Protein AF-A0A959TAN4-F1 (afdb_monomer)

Structure (mmCIF, N/CA/C/O backbone):
data_AF-A0A959TAN4-F1
#
_entry.id   AF-A0A959TAN4-F1
#
loop_
_atom_site.group_PDB
_atom_site.id
_atom_site.type_symbol
_atom_site.label_atom_id
_atom_site.label_alt_id
_atom_site.label_comp_id
_atom_site.label_asym_id
_atom_site.label_entity_id
_atom_site.label_seq_id
_atom_site.pdbx_PDB_ins_code
_atom_site.Cartn_x
_atom_site.Cartn_y
_atom_site.Cartn_z
_atom_site.occupancy
_atom_site.B_iso_or_equiv
_atom_site.auth_seq_id
_atom_site.auth_comp_id
_atom_site.auth_asym_id
_atom_site.auth_atom_id
_atom_site.pdbx_PDB_model_num
ATOM 1 N N . PRO A 1 1 ? 7.698 21.950 -1.751 1.00 39.66 1 PRO A N 1
ATOM 2 C CA . PRO A 1 1 ? 8.859 21.166 -1.264 1.00 39.66 1 PRO A CA 1
ATOM 3 C C . PRO A 1 1 ? 8.530 20.579 0.109 1.00 39.66 1 PRO A C 1
ATOM 5 O O . PRO A 1 1 ? 8.123 21.332 0.984 1.00 39.66 1 PRO A O 1
ATOM 8 N N . GLU A 1 2 ? 8.625 19.261 0.269 1.00 37.91 2 GLU A N 1
ATOM 9 C CA . GLU A 1 2 ? 8.321 18.579 1.535 1.00 37.91 2 GLU A CA 1
ATOM 10 C C . GLU A 1 2 ? 9.456 18.810 2.554 1.00 37.91 2 GLU A C 1
ATOM 12 O O . GLU A 1 2 ? 10.638 18.769 2.196 1.00 37.91 2 GLU A O 1
ATOM 17 N N . ASN A 1 3 ? 9.108 19.130 3.806 1.00 40.09 3 ASN A N 1
ATOM 18 C CA . ASN A 1 3 ? 10.070 19.517 4.843 1.00 40.09 3 ASN A CA 1
ATOM 19 C C . ASN A 1 3 ? 10.945 18.329 5.270 1.00 40.09 3 ASN A C 1
ATOM 21 O O . ASN A 1 3 ? 10.444 17.286 5.679 1.00 40.09 3 ASN A O 1
ATOM 25 N N . ARG A 1 4 ? 12.269 18.507 5.213 1.00 48.12 4 ARG A N 1
ATOM 26 C CA . ARG A 1 4 ? 13.261 17.525 5.679 1.00 48.12 4 ARG A CA 1
ATOM 27 C C . ARG A 1 4 ? 13.499 17.671 7.196 1.00 48.12 4 ARG A C 1
ATOM 29 O O . ARG A 1 4 ? 13.485 18.802 7.681 1.00 48.12 4 ARG A O 1
ATOM 36 N N . PRO A 1 5 ? 13.789 16.573 7.927 1.00 55.91 5 PRO A N 1
ATOM 37 C CA . PRO A 1 5 ? 14.047 15.221 7.423 1.00 55.91 5 PRO A CA 1
ATOM 38 C C . PRO A 1 5 ? 12.766 14.386 7.250 1.00 55.91 5 PRO A C 1
ATOM 40 O O . PRO A 1 5 ? 12.031 14.148 8.202 1.00 55.91 5 PRO A O 1
ATOM 43 N N . VAL A 1 6 ? 12.542 13.899 6.025 1.00 57.50 6 VAL A N 1
ATOM 44 C CA . VAL A 1 6 ? 11.484 12.931 5.689 1.00 57.50 6 VAL A CA 1
ATOM 45 C C . VAL A 1 6 ? 12.042 11.524 5.894 1.00 57.50 6 VAL A C 1
ATOM 47 O O . VAL A 1 6 ? 13.164 11.232 5.478 1.00 57.50 6 VAL A O 1
ATOM 50 N N . ASN A 1 7 ? 11.270 10.639 6.524 1.00 62.22 7 ASN A N 1
ATOM 51 C CA . ASN A 1 7 ? 11.609 9.221 6.635 1.00 62.22 7 ASN A CA 1
ATOM 52 C C . ASN A 1 7 ? 11.722 8.596 5.231 1.00 62.22 7 ASN A C 1
ATOM 54 O O . ASN A 1 7 ? 10.718 8.481 4.528 1.00 62.22 7 ASN A O 1
ATOM 58 N N . GLY A 1 8 ? 12.929 8.180 4.834 1.00 67.81 8 GLY A N 1
ATOM 59 C CA . GLY A 1 8 ? 13.230 7.618 3.516 1.00 67.81 8 GLY A CA 1
ATOM 60 C C . GLY A 1 8 ? 12.426 6.359 3.198 1.00 67.81 8 GLY A C 1
ATOM 61 O O . GLY A 1 8 ? 12.822 5.237 3.513 1.00 67.81 8 GLY A O 1
ATOM 62 N N . SER A 1 9 ? 11.272 6.552 2.568 1.00 71.38 9 SER A N 1
ATOM 63 C CA . SER A 1 9 ? 10.317 5.495 2.233 1.00 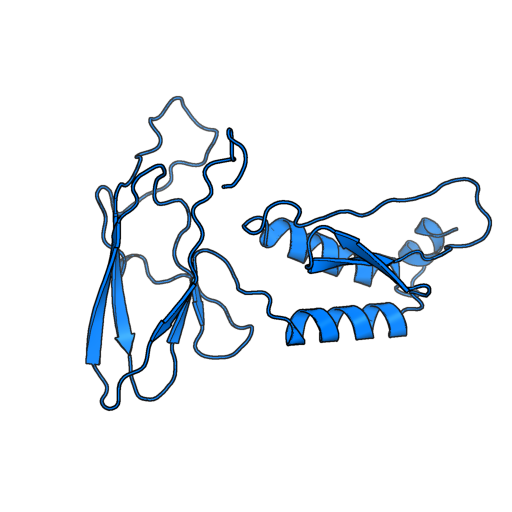71.38 9 SER A CA 1
ATOM 64 C C . SER A 1 9 ? 9.846 5.679 0.791 1.00 71.38 9 SER A C 1
ATOM 66 O O . SER A 1 9 ? 8.669 5.967 0.569 1.00 71.38 9 SER A O 1
ATOM 68 N N . PRO A 1 10 ? 10.760 5.593 -0.196 1.00 80.69 10 PRO A N 1
ATOM 69 C CA . PRO A 1 10 ? 10.422 5.891 -1.577 1.00 80.69 10 PRO A CA 1
ATOM 70 C C . PRO A 1 10 ? 9.331 4.932 -2.048 1.00 80.69 10 PRO A C 1
ATOM 72 O O . PRO A 1 10 ? 9.483 3.708 -2.022 1.00 80.69 10 PRO A O 1
ATOM 75 N N . TRP A 1 11 ? 8.209 5.516 -2.444 1.00 84.25 11 TRP A N 1
ATOM 76 C CA . TRP A 1 11 ? 7.015 4.798 -2.849 1.00 84.25 11 TRP A CA 1
ATOM 77 C C . TRP A 1 11 ? 6.825 4.921 -4.356 1.00 84.25 11 TRP A C 1
ATOM 79 O O . TRP A 1 11 ? 7.101 5.964 -4.945 1.00 84.25 11 TRP A O 1
ATOM 89 N N . TYR A 1 12 ? 6.341 3.853 -4.979 1.00 90.56 12 TYR A N 1
ATOM 90 C CA . TYR A 1 12 ? 5.968 3.840 -6.386 1.00 90.56 12 TYR A CA 1
ATOM 91 C C . TYR A 1 12 ? 4.709 2.997 -6.577 1.00 90.56 12 TYR A C 1
ATOM 93 O O . TYR A 1 12 ? 4.504 2.008 -5.870 1.00 90.56 12 TYR A O 1
ATOM 101 N N . ALA A 1 13 ? 3.909 3.368 -7.571 1.00 93.31 13 ALA A N 1
ATOM 102 C CA . ALA A 1 13 ? 2.955 2.485 -8.217 1.00 93.31 13 ALA A CA 1
ATOM 103 C C . ALA A 1 13 ? 2.755 2.932 -9.659 1.00 93.31 13 ALA A C 1
ATOM 105 O O . ALA A 1 13 ? 2.709 4.129 -9.946 1.00 93.31 13 ALA A O 1
ATOM 106 N N . PHE A 1 14 ? 2.634 1.970 -10.559 1.00 94.88 14 PHE A N 1
ATOM 107 C CA . PHE A 1 14 ? 2.366 2.212 -11.965 1.00 94.88 14 PHE A CA 1
ATOM 108 C C . PHE A 1 14 ? 1.622 1.020 -12.560 1.00 94.88 14 PHE A C 1
ATOM 110 O O . PHE A 1 14 ? 1.666 -0.087 -12.029 1.00 94.88 14 PHE A O 1
ATOM 117 N N . ALA A 1 15 ? 0.945 1.256 -13.676 1.00 95.06 15 ALA A N 1
ATOM 118 C CA . ALA A 1 15 ? 0.287 0.220 -14.451 1.00 95.06 15 ALA A CA 1
ATOM 119 C C . ALA A 1 15 ? 0.972 0.084 -15.812 1.00 95.06 15 ALA A C 1
ATOM 121 O O . ALA A 1 15 ? 1.345 1.086 -16.427 1.00 95.06 15 ALA A O 1
ATOM 122 N N . VAL A 1 16 ? 1.133 -1.149 -16.280 1.00 96.38 16 VAL A N 1
ATOM 123 C CA . VAL A 1 16 ? 1.689 -1.476 -17.596 1.00 96.38 16 VAL A CA 1
ATOM 124 C C . VAL A 1 16 ? 0.728 -2.377 -18.360 1.00 96.38 16 VAL A C 1
ATOM 126 O O . VAL A 1 16 ? 0.086 -3.251 -17.787 1.00 96.38 16 VAL A O 1
ATOM 129 N N . ARG A 1 17 ? 0.634 -2.150 -19.670 1.00 96.94 17 ARG A N 1
ATOM 130 C CA . ARG A 1 17 ? -0.124 -2.971 -20.620 1.00 96.94 17 ARG A CA 1
ATOM 131 C C . ARG A 1 17 ? 0.561 -2.944 -21.982 1.00 96.94 17 ARG A C 1
ATOM 133 O O . ARG A 1 17 ? 1.316 -2.009 -22.272 1.00 96.94 17 ARG A O 1
ATOM 140 N N . ALA A 1 18 ? 0.281 -3.928 -22.821 1.00 96.94 18 ALA A N 1
ATOM 141 C CA . ALA A 1 18 ? 0.760 -3.994 -24.195 1.00 96.94 18 ALA A CA 1
ATOM 142 C C . ALA A 1 18 ? -0.345 -4.495 -25.131 1.00 96.94 18 ALA A C 1
ATOM 144 O O . ALA A 1 18 ? -1.176 -5.303 -24.735 1.00 96.94 18 ALA A O 1
ATOM 145 N N . ASP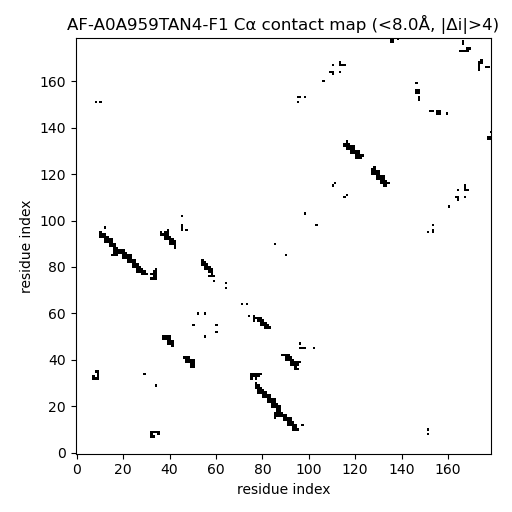 A 1 19 ? -0.341 -4.038 -26.382 1.00 97.50 19 ASP A N 1
ATOM 146 C CA . ASP A 1 19 ? -1.322 -4.498 -27.375 1.00 97.50 19 ASP A CA 1
ATOM 147 C C . ASP A 1 19 ? -1.099 -5.971 -27.770 1.00 97.50 19 ASP A C 1
ATOM 149 O O . ASP A 1 19 ? -2.039 -6.662 -28.153 1.00 97.50 19 ASP A O 1
ATOM 153 N N . GLU A 1 20 ? 0.133 -6.470 -27.616 1.00 97.44 20 GLU A N 1
ATOM 154 C CA . GLU A 1 20 ? 0.514 -7.869 -27.827 1.00 97.44 20 GLU A CA 1
ATOM 155 C C . GLU A 1 20 ? 1.317 -8.402 -26.623 1.00 97.44 20 GLU A C 1
ATOM 157 O O . GLU A 1 20 ? 2.136 -7.651 -26.072 1.00 97.44 20 GLU A O 1
ATOM 162 N N . PRO A 1 21 ? 1.129 -9.678 -26.218 1.00 97.94 21 PRO A N 1
ATOM 163 C CA . PRO A 1 21 ? 1.842 -10.264 -25.086 1.00 97.94 21 PRO A CA 1
ATOM 164 C C . PRO A 1 21 ? 3.362 -10.255 -25.268 1.00 97.94 21 PRO A C 1
ATOM 166 O O . PRO A 1 21 ? 3.885 -10.758 -26.265 1.00 97.94 21 PRO A O 1
ATOM 169 N N . ARG A 1 22 ? 4.088 -9.706 -24.290 1.00 98.12 22 ARG A N 1
ATOM 170 C CA . ARG A 1 22 ? 5.554 -9.622 -24.317 1.00 98.12 22 ARG A CA 1
ATOM 171 C C . ARG A 1 22 ? 6.160 -9.475 -22.928 1.00 98.12 22 ARG A C 1
ATOM 173 O O . ARG A 1 22 ? 5.526 -8.982 -21.999 1.00 98.12 22 ARG A O 1
ATOM 180 N N . TRP A 1 23 ? 7.439 -9.821 -22.822 1.00 98.06 23 TRP A N 1
ATOM 181 C CA . TRP A 1 23 ? 8.267 -9.432 -21.684 1.00 98.06 23 TRP A CA 1
ATOM 182 C C . TRP A 1 23 ? 8.756 -7.993 -21.842 1.00 98.06 23 TRP A C 1
ATOM 184 O O . TRP A 1 23 ? 9.176 -7.584 -22.927 1.00 98.06 23 TRP A O 1
ATOM 194 N N . ILE A 1 24 ? 8.740 -7.243 -20.744 1.00 97.69 24 ILE A N 1
ATOM 195 C CA . ILE A 1 24 ? 9.404 -5.945 -20.619 1.00 97.69 24 ILE A CA 1
ATOM 196 C C . ILE A 1 24 ? 10.297 -5.941 -19.380 1.00 97.69 24 ILE A C 1
ATOM 198 O O . ILE A 1 24 ? 10.020 -6.648 -18.414 1.00 97.69 24 ILE A O 1
ATOM 202 N N . SER A 1 25 ? 11.324 -5.094 -19.383 1.00 97.69 25 SER A N 1
ATOM 203 C CA . SER A 1 25 ? 12.123 -4.813 -18.190 1.00 97.69 25 SER A CA 1
ATOM 204 C C . SER A 1 25 ? 11.908 -3.369 -17.755 1.00 97.69 25 SER A C 1
ATOM 206 O O . SER A 1 25 ? 12.049 -2.442 -18.556 1.00 97.69 25 SER A O 1
ATOM 208 N N . VAL A 1 26 ? 11.597 -3.169 -16.477 1.00 97.00 26 VAL A N 1
ATOM 209 C CA . VAL A 1 26 ? 11.404 -1.847 -15.870 1.00 97.00 26 VAL A CA 1
ATOM 210 C C . VAL A 1 26 ? 12.462 -1.637 -14.802 1.00 97.00 26 VAL A C 1
ATOM 212 O O . VAL A 1 26 ? 12.507 -2.390 -13.835 1.00 97.00 26 VAL A O 1
ATOM 215 N N . THR A 1 27 ? 13.285 -0.598 -14.948 1.00 94.81 27 THR A N 1
ATOM 216 C CA . THR A 1 27 ? 14.307 -0.236 -13.956 1.00 94.81 27 THR A CA 1
ATOM 217 C C . THR A 1 27 ? 13.913 1.040 -13.226 1.00 94.81 27 THR A C 1
ATOM 219 O O . THR A 1 27 ? 13.815 2.101 -13.841 1.00 94.81 27 THR A O 1
ATOM 222 N N . LEU A 1 28 ? 13.750 0.955 -11.909 1.00 91.75 28 LEU A N 1
ATOM 223 C CA . LEU A 1 28 ? 13.627 2.115 -11.031 1.00 91.75 28 LEU A CA 1
ATOM 224 C C . LEU A 1 28 ? 15.019 2.490 -10.527 1.00 91.75 28 LEU A C 1
ATOM 226 O O . LEU A 1 28 ? 15.733 1.628 -10.021 1.00 91.75 28 LEU A O 1
ATOM 230 N N . ARG A 1 29 ? 15.401 3.762 -10.665 1.00 89.44 29 ARG A N 1
ATOM 231 C CA . ARG A 1 29 ? 16.636 4.329 -10.105 1.00 89.44 29 ARG A CA 1
ATOM 232 C C . ARG A 1 29 ? 16.267 5.356 -9.044 1.00 89.44 29 ARG A C 1
ATOM 234 O O . ARG A 1 29 ? 15.430 6.218 -9.301 1.00 89.44 29 ARG A O 1
ATOM 241 N N . TYR A 1 30 ? 16.885 5.261 -7.880 1.00 83.56 30 TYR A N 1
ATOM 242 C CA . TYR A 1 30 ? 16.638 6.136 -6.743 1.00 83.56 30 TYR A CA 1
ATOM 243 C C . TYR A 1 30 ? 17.808 7.118 -6.589 1.00 83.56 30 TYR A C 1
ATOM 245 O O . TYR A 1 30 ? 18.951 6.757 -6.857 1.00 83.56 30 TYR A O 1
ATOM 253 N N . THR A 1 31 ? 17.524 8.370 -6.215 1.00 79.44 31 THR A N 1
ATOM 254 C CA . THR A 1 31 ? 18.551 9.422 -6.073 1.00 79.44 31 THR A CA 1
ATOM 255 C C . THR A 1 31 ? 18.921 9.657 -4.612 1.00 79.44 31 THR A C 1
ATOM 257 O O . THR A 1 31 ? 20.068 9.488 -4.221 1.00 79.44 31 THR A O 1
ATOM 260 N N . ASP A 1 32 ? 17.927 10.028 -3.805 1.00 74.81 32 ASP A N 1
ATOM 261 C CA . ASP A 1 32 ? 18.114 10.516 -2.433 1.00 74.81 32 ASP A CA 1
ATOM 262 C C . ASP A 1 32 ? 17.865 9.408 -1.394 1.00 74.81 32 ASP A C 1
ATOM 264 O O . ASP A 1 32 ? 18.174 9.565 -0.215 1.00 74.81 32 ASP A O 1
ATOM 268 N N . PHE A 1 33 ? 17.273 8.295 -1.833 1.00 77.75 33 PHE A N 1
ATOM 269 C CA . PHE A 1 33 ? 16.871 7.149 -1.020 1.00 77.75 33 PHE A CA 1
ATOM 270 C C . PHE A 1 33 ? 17.156 5.849 -1.777 1.00 77.75 33 PHE A C 1
ATOM 272 O O . PHE A 1 33 ? 17.691 5.878 -2.879 1.00 77.75 33 PHE A O 1
ATOM 279 N N . PHE A 1 34 ? 16.773 4.708 -1.205 1.00 78.69 34 PHE A N 1
ATOM 280 C CA . PHE A 1 34 ? 17.097 3.389 -1.747 1.00 78.69 34 PHE A CA 1
ATOM 281 C C . PHE A 1 34 ? 15.864 2.512 -1.868 1.00 78.69 34 PHE A C 1
ATOM 283 O O . PHE A 1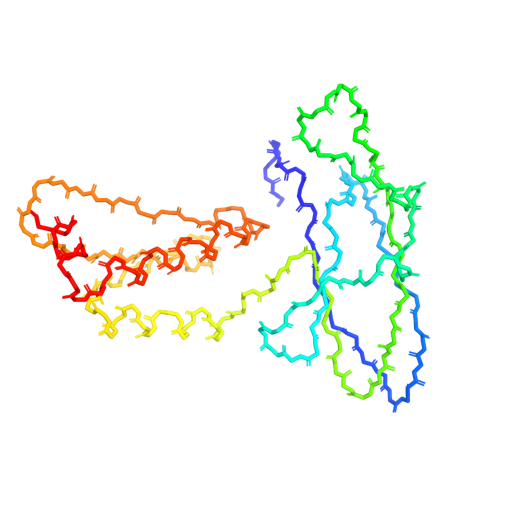 34 ? 14.860 2.730 -1.181 1.00 78.69 34 PHE A O 1
ATOM 290 N N . HIS A 1 35 ? 15.950 1.501 -2.730 1.00 83.81 35 HIS A N 1
ATOM 291 C CA . HIS A 1 35 ? 14.905 0.498 -2.836 1.00 83.81 35 HIS A CA 1
ATOM 292 C C . HIS A 1 35 ? 14.677 -0.175 -1.477 1.00 83.81 35 HIS A C 1
ATOM 294 O O . HIS A 1 35 ? 15.610 -0.674 -0.849 1.00 83.81 35 HIS A O 1
ATOM 300 N N . ARG A 1 36 ? 13.424 -0.175 -1.022 1.00 81.12 36 ARG A N 1
ATOM 301 C CA . ARG A 1 36 ? 13.046 -0.664 0.311 1.00 81.12 36 ARG A CA 1
ATOM 302 C C . ARG A 1 36 ? 12.032 -1.797 0.276 1.00 81.12 36 ARG A C 1
ATOM 304 O O . ARG A 1 36 ? 11.999 -2.616 1.189 1.00 81.12 36 ARG A O 1
ATOM 311 N N . TYR A 1 37 ? 11.161 -1.798 -0.724 1.00 84.38 37 TYR A N 1
ATOM 312 C CA . TYR A 1 37 ? 9.973 -2.635 -0.722 1.00 84.38 37 TYR A CA 1
ATOM 313 C C . TYR A 1 37 ? 10.007 -3.628 -1.864 1.00 84.38 37 TYR A C 1
ATOM 31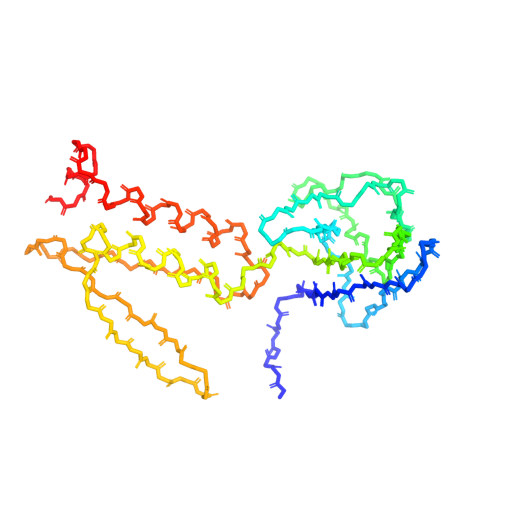5 O O . TYR A 1 37 ? 10.038 -3.222 -3.027 1.00 84.38 37 TYR A O 1
ATOM 323 N N . HIS A 1 38 ? 9.908 -4.906 -1.502 1.00 89.25 38 HIS A N 1
ATOM 324 C CA . HIS A 1 38 ? 9.674 -5.980 -2.452 1.00 89.25 38 HIS A CA 1
ATOM 325 C C . HIS A 1 38 ? 8.437 -5.653 -3.312 1.00 89.25 38 HIS A C 1
ATOM 327 O O . HIS A 1 38 ? 7.382 -5.346 -2.738 1.00 89.25 38 HIS A O 1
ATOM 333 N N . PRO A 1 39 ? 8.563 -5.605 -4.653 1.00 92.75 39 PRO A N 1
ATOM 334 C CA . PRO A 1 39 ? 7.473 -5.165 -5.509 1.00 92.75 39 PRO A CA 1
ATOM 335 C C . PRO A 1 39 ? 6.256 -6.074 -5.394 1.00 92.75 39 PRO A C 1
ATOM 337 O O . PRO A 1 39 ? 6.362 -7.295 -5.461 1.00 92.75 39 PRO A O 1
ATOM 340 N N . LYS A 1 40 ? 5.078 -5.465 -5.303 1.00 94.81 40 LYS A N 1
ATOM 341 C CA . LYS A 1 40 ? 3.793 -6.157 -5.359 1.00 94.81 40 LYS A CA 1
ATOM 342 C C . LYS A 1 40 ? 3.148 -5.939 -6.714 1.00 94.81 40 LYS A C 1
ATOM 344 O O . LYS A 1 40 ? 3.228 -4.845 -7.269 1.00 94.81 40 LYS A O 1
ATOM 349 N N . ILE A 1 41 ? 2.475 -6.962 -7.214 1.00 96.50 41 ILE A N 1
ATOM 350 C CA . ILE A 1 41 ? 1.774 -6.955 -8.491 1.00 96.50 41 ILE A CA 1
ATOM 351 C C . ILE A 1 41 ? 0.295 -7.289 -8.330 1.00 96.50 41 ILE A C 1
ATOM 353 O O . ILE A 1 41 ? -0.095 -8.004 -7.405 1.00 96.50 41 ILE A O 1
ATOM 357 N N . SER A 1 42 ? -0.523 -6.767 -9.239 1.00 95.81 42 SER A N 1
ATOM 358 C CA . SER A 1 42 ? -1.972 -6.945 -9.243 1.00 95.81 42 SER A CA 1
ATOM 359 C C . SER A 1 42 ? -2.523 -6.886 -10.670 1.00 95.81 42 SER A C 1
ATOM 361 O O . SER A 1 42 ? -2.291 -5.910 -11.384 1.00 95.81 42 SER A O 1
ATOM 363 N N . LEU A 1 43 ? -3.242 -7.933 -11.086 1.00 92.00 43 LEU A N 1
ATOM 364 C CA . LEU A 1 43 ? -4.004 -7.973 -12.347 1.00 92.00 43 LEU A CA 1
ATOM 365 C C . LEU A 1 43 ? -5.466 -7.547 -12.152 1.00 92.00 43 LEU A C 1
ATOM 367 O O . LEU A 1 43 ? -6.114 -7.089 -13.091 1.00 92.00 43 LEU A O 1
ATOM 371 N N . PHE A 1 44 ? -5.978 -7.695 -10.930 1.00 87.19 44 PHE A N 1
ATOM 372 C CA . PHE A 1 44 ? -7.355 -7.398 -10.555 1.00 87.19 44 PHE A CA 1
ATOM 373 C C . PHE A 1 44 ? -7.372 -6.529 -9.301 1.00 87.19 44 PHE A C 1
ATOM 375 O O . PHE A 1 44 ? -6.624 -6.774 -8.354 1.00 87.19 44 PHE A O 1
ATOM 382 N N . GLU A 1 45 ? -8.239 -5.516 -9.287 1.00 80.38 45 GLU A N 1
ATOM 383 C CA . GLU A 1 45 ? -8.323 -4.542 -8.198 1.00 80.38 45 GLU A CA 1
ATOM 384 C C . GLU A 1 45 ? -8.429 -5.228 -6.826 1.00 80.38 45 GLU A C 1
ATOM 386 O O . GLU A 1 45 ? -9.351 -5.992 -6.546 1.00 80.38 45 GLU A O 1
ATOM 391 N N . GLY A 1 46 ? -7.477 -4.921 -5.943 1.00 80.38 46 GLY A N 1
ATOM 392 C CA . GLY A 1 46 ? -7.481 -5.388 -4.558 1.00 80.38 46 GLY A CA 1
ATOM 393 C C . GLY A 1 46 ? -6.810 -6.739 -4.311 1.00 80.38 46 GLY A C 1
ATOM 394 O O . GLY A 1 46 ? -6.560 -7.042 -3.139 1.00 80.38 46 GLY A O 1
ATOM 395 N N . GLU A 1 47 ? -6.448 -7.482 -5.359 1.00 90.44 47 GLU A N 1
ATOM 396 C CA . GLU A 1 47 ? -5.679 -8.727 -5.279 1.00 90.44 47 GLU A CA 1
ATOM 397 C C . GLU A 1 47 ? -4.199 -8.449 -5.536 1.00 90.44 47 GLU A C 1
ATOM 399 O O . GLU A 1 47 ? -3.820 -7.998 -6.616 1.00 90.44 47 GLU A O 1
ATOM 404 N N . TRP A 1 48 ? -3.361 -8.684 -4.526 1.00 93.31 48 TRP A N 1
ATOM 405 C CA . TRP A 1 48 ? -1.942 -8.342 -4.556 1.00 93.31 48 TRP A CA 1
ATOM 406 C C . TRP A 1 48 ? -1.079 -9.553 -4.236 1.00 93.31 48 TRP A C 1
ATOM 408 O O . TRP A 1 48 ? -1.299 -10.229 -3.231 1.00 93.31 48 TRP A O 1
ATOM 418 N N . HIS A 1 49 ? -0.046 -9.751 -5.044 1.00 94.81 49 HIS A N 1
ATOM 419 C CA . HIS A 1 49 ? 0.961 -10.788 -4.857 1.00 94.81 49 HIS A CA 1
ATOM 420 C C . HIS A 1 49 ? 2.353 -10.172 -4.886 1.00 94.81 49 HIS A C 1
ATOM 422 O O . HIS A 1 49 ? 2.562 -9.137 -5.511 1.00 94.81 49 HIS A O 1
ATOM 428 N N . ASP A 1 50 ? 3.302 -10.804 -4.214 1.00 94.56 50 ASP A N 1
ATOM 429 C CA . ASP A 1 50 ? 4.709 -10.437 -4.324 1.00 94.56 50 ASP A CA 1
ATOM 430 C C . ASP A 1 50 ? 5.234 -10.829 -5.717 1.00 94.56 50 ASP A C 1
ATOM 432 O O . ASP A 1 50 ? 4.905 -11.902 -6.232 1.00 94.56 50 ASP A O 1
ATOM 436 N N . LEU A 1 51 ? 6.017 -9.952 -6.352 1.00 94.44 51 LEU A N 1
ATOM 437 C CA . LEU A 1 51 ? 6.670 -10.254 -7.625 1.00 94.44 51 LEU A CA 1
ATOM 438 C C . LEU A 1 51 ? 7.709 -11.359 -7.389 1.00 94.44 51 LEU A C 1
ATOM 440 O O . LEU A 1 51 ? 8.606 -11.147 -6.582 1.00 94.44 51 LEU A O 1
ATOM 444 N N . PRO A 1 52 ? 7.655 -12.509 -8.080 1.00 93.81 52 PRO A N 1
ATOM 445 C CA . PRO A 1 52 ? 8.619 -13.578 -7.855 1.00 93.81 52 PRO A CA 1
ATOM 446 C C . PRO A 1 52 ? 10.066 -13.083 -7.879 1.00 93.81 52 PRO A C 1
ATOM 448 O O . PRO A 1 52 ? 10.471 -12.363 -8.788 1.00 93.81 52 PRO A O 1
ATOM 451 N N . ASP A 1 53 ? 10.849 -13.528 -6.902 1.00 90.12 53 ASP A N 1
ATOM 452 C CA . ASP A 1 53 ? 12.261 -13.178 -6.731 1.00 90.12 53 ASP A CA 1
ATOM 453 C C . ASP A 1 53 ? 13.102 -13.416 -7.994 1.00 90.12 53 ASP A C 1
ATOM 455 O O . ASP A 1 53 ? 14.011 -12.650 -8.299 1.00 90.12 53 ASP A O 1
ATOM 459 N N . SER A 1 54 ? 12.753 -14.437 -8.780 1.00 92.62 54 SER A N 1
ATOM 460 C CA . SER A 1 54 ? 13.393 -14.750 -10.063 1.00 92.62 54 SER A CA 1
ATOM 461 C C . SER A 1 54 ? 13.188 -13.689 -11.152 1.00 92.62 54 SER A C 1
ATOM 463 O O . SER A 1 54 ? 13.892 -13.712 -12.160 1.00 92.62 54 SER A O 1
ATOM 465 N N . LEU A 1 55 ? 12.223 -12.786 -10.975 1.00 94.81 55 LEU A N 1
ATOM 466 C CA . LEU A 1 55 ? 11.906 -11.682 -11.882 1.00 94.81 55 LEU A CA 1
ATOM 467 C C . LEU A 1 55 ? 12.447 -10.337 -11.375 1.00 94.81 55 LEU A C 1
ATOM 469 O O . LEU A 1 55 ? 12.230 -9.304 -12.014 1.00 94.81 55 LEU A O 1
ATOM 473 N N . LEU A 1 56 ? 13.136 -10.336 -10.232 1.00 92.44 56 LEU A N 1
ATOM 474 C CA . LEU A 1 56 ? 13.696 -9.152 -9.601 1.00 92.44 56 LEU A CA 1
ATOM 475 C C . LEU A 1 56 ? 15.219 -9.148 -9.732 1.00 92.44 56 LEU A C 1
ATOM 477 O O . LEU A 1 56 ? 15.886 -10.129 -9.426 1.00 92.44 56 LEU A O 1
ATOM 481 N N . HIS A 1 57 ? 15.778 -8.015 -10.152 1.00 89.06 57 HIS A N 1
ATOM 482 C CA . HIS A 1 57 ? 17.214 -7.811 -10.326 1.00 89.06 57 HIS A CA 1
ATOM 483 C C . HIS A 1 57 ? 17.655 -6.529 -9.628 1.00 89.06 57 HIS A C 1
ATOM 485 O O . HIS A 1 57 ? 16.965 -5.514 -9.686 1.00 89.06 57 HIS A O 1
ATOM 491 N N . GLY A 1 58 ? 18.822 -6.534 -9.003 1.00 79.19 58 GLY A N 1
ATOM 492 C CA . GLY A 1 58 ? 19.342 -5.393 -8.258 1.00 79.19 58 GLY A CA 1
ATOM 493 C C . GLY A 1 58 ? 20.744 -5.681 -7.723 1.00 79.19 58 GLY A C 1
ATOM 494 O O . GLY A 1 58 ? 21.219 -6.805 -7.891 1.00 79.19 58 GLY A O 1
ATOM 495 N N . PRO A 1 59 ? 21.414 -4.682 -7.119 1.00 61.19 59 PRO A N 1
ATOM 496 C CA . PRO A 1 59 ? 22.794 -4.833 -6.660 1.00 61.19 59 PRO A CA 1
ATOM 497 C C . PRO A 1 59 ? 23.034 -5.992 -5.673 1.00 61.19 59 PRO A C 1
ATOM 499 O O . PRO A 1 59 ? 24.128 -6.531 -5.717 1.00 61.19 59 PRO A O 1
ATOM 502 N N . ASP A 1 60 ? 22.030 -6.456 -4.916 1.00 55.22 60 ASP A N 1
ATOM 503 C CA . ASP A 1 60 ? 22.031 -7.763 -4.242 1.00 55.22 60 ASP A CA 1
ATOM 504 C C . ASP A 1 60 ? 20.637 -8.409 -4.302 1.00 55.22 60 ASP A C 1
ATOM 506 O O . ASP A 1 60 ? 19.734 -8.135 -3.506 1.00 55.22 60 ASP A O 1
ATOM 510 N N . THR A 1 61 ? 20.432 -9.304 -5.264 1.00 49.12 61 THR A N 1
ATOM 511 C CA . THR A 1 61 ? 19.248 -10.168 -5.301 1.00 49.12 61 THR A CA 1
ATOM 512 C C . THR A 1 61 ? 19.366 -11.292 -4.261 1.00 49.12 61 THR A C 1
ATOM 514 O O . THR A 1 61 ? 19.739 -12.408 -4.614 1.00 49.12 61 THR A O 1
ATOM 517 N N . LEU A 1 62 ? 18.964 -10.964 -3.015 1.00 45.19 62 LEU A N 1
ATOM 518 C CA . LEU A 1 62 ? 18.504 -11.837 -1.899 1.00 45.19 62 LEU A CA 1
ATOM 519 C C . LEU A 1 62 ? 19.611 -12.588 -1.111 1.00 45.19 62 LEU A C 1
ATOM 521 O O . LEU A 1 62 ? 20.622 -12.922 -1.719 1.00 45.19 62 LEU A O 1
ATOM 525 N N . PRO A 1 63 ? 19.462 -12.930 0.203 1.00 42.81 63 PRO A N 1
ATOM 526 C CA . PRO A 1 63 ? 18.261 -12.943 1.058 1.00 42.81 63 PRO A CA 1
ATOM 527 C C . PRO A 1 63 ? 18.382 -12.198 2.424 1.00 42.81 63 PRO A C 1
ATOM 529 O O . PRO A 1 63 ? 19.459 -12.005 2.970 1.00 42.81 63 PRO A O 1
ATOM 532 N N . HIS A 1 64 ? 17.230 -11.839 3.007 1.00 42.97 64 HIS A N 1
ATOM 533 C CA . HIS A 1 64 ? 16.981 -11.551 4.437 1.00 42.97 64 HIS A CA 1
ATOM 534 C C . HIS A 1 64 ? 18.041 -10.777 5.253 1.00 42.97 64 HIS A C 1
ATOM 536 O O . HIS A 1 64 ? 18.696 -11.345 6.122 1.00 42.97 64 HIS A O 1
ATOM 542 N N . ALA A 1 65 ? 18.060 -9.448 5.146 1.00 36.03 65 ALA A N 1
ATOM 543 C CA . ALA A 1 65 ? 18.398 -8.621 6.306 1.00 36.03 65 ALA A CA 1
ATOM 544 C C . ALA A 1 65 ? 17.088 -8.146 6.946 1.00 36.03 65 ALA A C 1
ATOM 546 O O . ALA A 1 65 ? 16.464 -7.177 6.508 1.00 36.03 65 ALA A O 1
ATOM 547 N N . HIS A 1 66 ? 16.620 -8.877 7.960 1.00 39.62 66 HIS A N 1
ATOM 548 C CA . HIS A 1 66 ? 15.605 -8.345 8.863 1.00 39.62 66 HIS A CA 1
ATOM 549 C C . HIS A 1 66 ? 16.153 -7.050 9.485 1.00 39.62 66 HIS A C 1
ATOM 551 O O . HIS A 1 66 ? 17.264 -7.076 10.017 1.00 39.62 66 HIS A O 1
ATOM 557 N N . PRO A 1 67 ? 15.407 -5.931 9.486 1.00 39.56 67 PRO A N 1
ATOM 558 C CA . PRO A 1 67 ? 15.822 -4.753 10.230 1.00 39.56 67 PRO A CA 1
ATOM 559 C C . PRO A 1 67 ? 15.795 -5.113 11.720 1.00 39.56 67 PRO A C 1
ATOM 561 O O . PRO A 1 67 ? 14.721 -5.220 12.310 1.00 39.56 67 PRO A O 1
ATOM 564 N N . GLY A 1 68 ? 16.962 -5.361 12.314 1.00 40.34 68 GLY A N 1
ATOM 565 C CA . GLY A 1 68 ? 17.096 -5.575 13.758 1.00 40.34 68 GLY A CA 1
ATOM 566 C C . GLY A 1 68 ? 17.970 -6.745 14.203 1.00 40.34 68 GLY A C 1
ATOM 567 O O . GLY A 1 68 ? 18.153 -6.899 15.408 1.00 40.34 68 GLY A O 1
ATOM 568 N N . GLN A 1 69 ? 18.530 -7.550 13.298 1.00 40.97 69 GLN A N 1
ATOM 569 C CA . GLN A 1 69 ? 19.558 -8.523 13.677 1.00 40.97 69 GLN A CA 1
ATOM 570 C C . GLN A 1 69 ? 20.874 -8.146 13.008 1.00 40.97 69 GLN A C 1
ATOM 572 O O . GLN A 1 69 ? 20.942 -8.076 11.789 1.00 40.97 69 GLN A O 1
ATOM 577 N N . THR A 1 70 ? 21.857 -7.856 13.867 1.00 36.59 70 THR A N 1
ATOM 578 C CA . THR A 1 70 ? 23.247 -7.472 13.577 1.00 36.59 70 THR A CA 1
ATOM 579 C C . THR A 1 70 ? 23.437 -6.159 12.813 1.00 36.59 70 THR A C 1
ATOM 581 O O . THR A 1 70 ? 22.578 -5.695 12.075 1.00 36.59 70 THR A O 1
ATOM 584 N N . GLY A 1 71 ? 24.547 -5.473 13.101 1.00 40.72 71 GLY A N 1
ATOM 585 C CA . GLY A 1 71 ? 24.928 -4.181 12.520 1.00 40.72 71 GLY A CA 1
ATOM 586 C C . GLY A 1 71 ? 25.316 -4.276 11.045 1.00 40.72 71 GLY A C 1
ATOM 587 O O . GLY A 1 71 ? 26.350 -3.742 10.652 1.00 40.72 71 GLY A O 1
ATOM 588 N N . ASP A 1 72 ? 24.502 -4.968 10.258 1.00 38.19 72 ASP A N 1
ATOM 589 C CA . ASP A 1 72 ? 24.713 -5.226 8.851 1.00 38.19 72 ASP A CA 1
ATOM 590 C C . ASP A 1 72 ? 24.163 -4.052 8.046 1.00 38.19 72 ASP A C 1
ATOM 592 O O . ASP A 1 72 ? 23.011 -3.628 8.175 1.00 38.19 72 ASP A O 1
ATOM 596 N N . THR A 1 73 ? 25.063 -3.474 7.259 1.00 40.09 73 THR A N 1
ATOM 597 C CA . THR A 1 73 ? 24.817 -2.411 6.296 1.00 40.09 73 THR A CA 1
ATOM 598 C C . THR A 1 73 ? 23.533 -2.713 5.534 1.00 40.09 73 THR A C 1
ATOM 600 O O . THR A 1 73 ? 23.469 -3.698 4.804 1.00 40.09 73 THR A O 1
ATOM 603 N N . ILE A 1 74 ? 22.504 -1.873 5.698 1.00 47.19 74 ILE A N 1
ATOM 604 C CA . ILE A 1 74 ? 21.365 -1.862 4.777 1.00 47.19 74 ILE A CA 1
ATOM 605 C C . ILE A 1 74 ? 22.003 -1.751 3.397 1.00 47.19 74 ILE A C 1
ATOM 607 O O . ILE A 1 74 ? 22.686 -0.767 3.135 1.00 47.19 74 ILE A O 1
ATOM 611 N N . LEU A 1 75 ? 21.887 -2.774 2.557 1.00 48.88 75 LEU A N 1
ATOM 612 C CA . LEU A 1 75 ? 22.395 -2.695 1.197 1.00 48.88 75 LEU A CA 1
ATOM 613 C C . LEU A 1 75 ? 21.474 -1.709 0.487 1.00 48.88 75 LEU A C 1
ATOM 615 O O . LEU A 1 75 ? 20.311 -1.971 0.179 1.00 48.88 75 LEU A O 1
ATOM 619 N N . LEU A 1 76 ? 21.968 -0.482 0.427 1.00 53.56 76 LEU A N 1
ATOM 620 C CA . LEU A 1 76 ? 21.290 0.691 -0.067 1.00 53.56 76 LEU A CA 1
ATOM 621 C C . LEU A 1 76 ? 21.258 0.566 -1.597 1.00 53.56 76 LEU A C 1
ATOM 623 O O . LEU A 1 76 ? 22.146 1.031 -2.302 1.00 53.56 76 LEU A O 1
ATOM 627 N N . HIS A 1 77 ? 20.260 -0.150 -2.116 1.00 62.66 77 HIS A N 1
ATO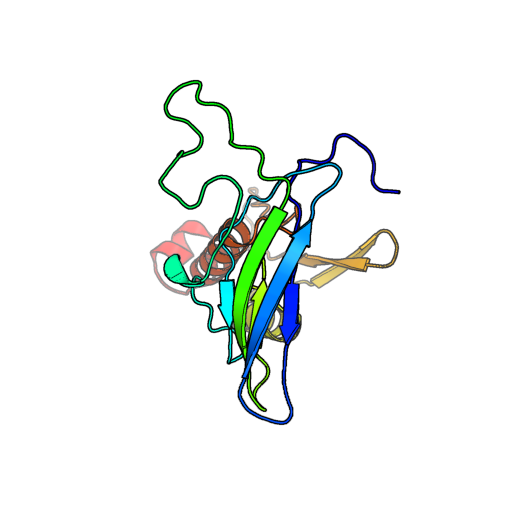M 628 C CA . HIS A 1 77 ? 20.143 -0.414 -3.546 1.00 62.66 77 HIS A CA 1
ATOM 629 C C . HIS A 1 77 ? 19.685 0.843 -4.297 1.00 62.66 77 HIS A C 1
ATOM 631 O O . HIS A 1 77 ? 18.531 1.267 -4.188 1.00 62.66 77 HIS A O 1
ATOM 637 N N . GLU A 1 78 ? 20.591 1.421 -5.086 1.00 77.31 78 GLU A N 1
ATOM 638 C CA . GLU A 1 78 ? 20.340 2.602 -5.928 1.00 77.31 78 GLU A CA 1
ATOM 639 C C . GLU A 1 78 ? 19.373 2.320 -7.086 1.00 77.31 78 GLU A C 1
ATOM 641 O O . GLU A 1 78 ? 18.828 3.241 -7.694 1.00 77.31 78 GLU A O 1
ATOM 646 N N . TRP A 1 79 ? 19.142 1.048 -7.418 1.00 86.38 79 TRP A N 1
ATOM 647 C CA . TRP A 1 79 ? 18.202 0.655 -8.457 1.00 86.38 79 TRP A CA 1
ATOM 648 C C . TRP A 1 79 ? 17.632 -0.744 -8.237 1.00 86.38 79 TRP A C 1
ATOM 650 O O . TRP A 1 79 ? 18.239 -1.593 -7.589 1.00 86.38 79 TRP A O 1
ATOM 660 N N . VAL A 1 80 ? 16.467 -0.976 -8.832 1.00 90.19 80 VAL A N 1
ATOM 661 C CA . VAL A 1 80 ? 15.850 -2.295 -8.970 1.00 90.19 80 VAL A CA 1
ATOM 662 C C . VAL A 1 80 ? 15.320 -2.439 -10.393 1.00 90.19 80 VAL A C 1
ATOM 664 O O . VAL A 1 80 ? 14.765 -1.488 -10.942 1.00 90.19 80 VAL A O 1
ATOM 667 N N . ARG A 1 81 ? 15.509 -3.602 -11.012 1.00 94.19 81 ARG A N 1
ATOM 668 C CA . ARG A 1 81 ? 14.936 -3.963 -12.310 1.00 94.19 81 ARG A CA 1
ATOM 669 C C . ARG A 1 81 ? 13.960 -5.114 -12.128 1.00 94.19 81 ARG A C 1
ATOM 671 O O . ARG A 1 81 ? 14.281 -6.107 -11.491 1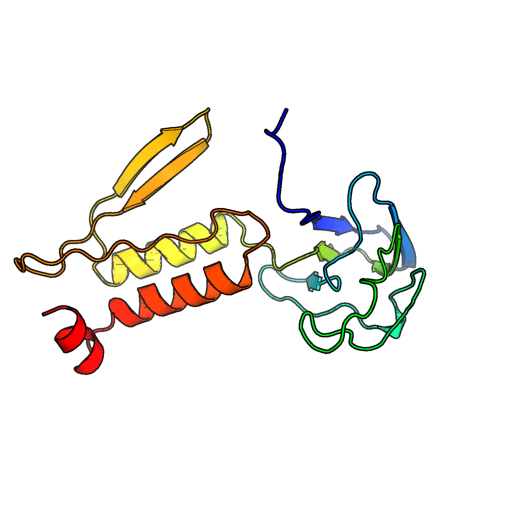.00 94.19 81 ARG A O 1
ATOM 678 N N . MET A 1 82 ? 12.787 -4.976 -12.721 1.00 95.81 82 MET A N 1
ATOM 679 C CA . MET A 1 82 ? 11.723 -5.970 -12.710 1.00 95.81 82 MET A CA 1
ATOM 680 C C . MET A 1 82 ? 11.495 -6.453 -14.135 1.00 95.81 82 MET A C 1
ATOM 682 O O . MET A 1 82 ? 11.314 -5.624 -15.030 1.00 95.81 82 MET A O 1
ATOM 686 N N . ASP A 1 83 ? 11.476 -7.765 -14.334 1.00 97.50 83 ASP A N 1
ATOM 687 C CA . ASP A 1 83 ? 11.039 -8.371 -15.588 1.00 97.50 83 ASP A CA 1
ATOM 688 C C . ASP A 1 83 ? 9.551 -8.713 -15.478 1.00 97.50 83 ASP A C 1
ATOM 690 O O . ASP A 1 83 ? 9.124 -9.439 -14.582 1.00 97.50 83 ASP A O 1
ATOM 694 N N . LEU A 1 84 ? 8.740 -8.147 -16.368 1.00 97.75 84 LEU A N 1
ATOM 695 C CA . LEU A 1 84 ? 7.282 -8.193 -16.292 1.00 97.75 84 LEU A CA 1
ATOM 696 C C . LEU A 1 84 ? 6.711 -8.783 -17.578 1.00 97.75 84 LEU A C 1
ATOM 698 O O . LEU A 1 84 ? 7.012 -8.305 -18.675 1.00 97.75 84 LEU A O 1
ATOM 702 N N . TRP A 1 85 ? 5.856 -9.795 -17.441 1.00 96.69 85 TRP A N 1
ATOM 703 C CA . TRP A 1 85 ? 5.003 -10.249 -18.531 1.00 96.69 85 TRP A CA 1
ATOM 704 C C . TRP A 1 85 ? 3.800 -9.316 -18.626 1.00 96.69 85 TRP A C 1
ATOM 706 O O . TRP A 1 85 ? 3.075 -9.140 -17.647 1.00 96.69 85 TRP A O 1
ATOM 716 N N . VAL A 1 86 ? 3.609 -8.701 -19.788 1.00 96.38 86 VAL A N 1
ATOM 717 C CA . VAL A 1 86 ? 2.515 -7.760 -20.034 1.00 96.38 86 VAL A CA 1
ATOM 718 C C . VAL A 1 86 ? 1.743 -8.179 -21.271 1.00 96.38 86 VAL A C 1
ATOM 720 O O . VAL A 1 86 ? 2.332 -8.592 -22.268 1.00 96.38 86 VAL A O 1
ATOM 723 N N . ASP A 1 87 ? 0.428 -8.045 -21.212 1.00 96.06 87 ASP A N 1
ATOM 724 C CA . ASP A 1 87 ? -0.479 -8.274 -22.329 1.00 96.06 87 ASP A CA 1
ATOM 725 C C . ASP A 1 87 ? -1.550 -7.170 -22.358 1.00 96.06 87 ASP A C 1
ATOM 727 O O . ASP A 1 87 ? -1.337 -6.066 -21.842 1.00 96.06 87 ASP A O 1
ATOM 731 N N . THR A 1 88 ? -2.689 -7.439 -22.999 1.00 95.50 88 THR A N 1
ATOM 732 C CA . THR A 1 88 ? -3.797 -6.483 -23.101 1.00 95.50 88 THR A CA 1
ATOM 733 C C . THR A 1 88 ? -4.439 -6.157 -21.750 1.00 95.50 88 THR A C 1
ATOM 735 O O . THR A 1 88 ? -5.106 -5.127 -21.625 1.00 95.50 88 THR A O 1
ATOM 738 N N . LEU A 1 89 ? -4.259 -7.018 -20.743 1.00 94.44 89 LEU A N 1
ATOM 739 C CA . LEU A 1 89 ? -4.671 -6.766 -19.370 1.00 94.44 89 LEU A CA 1
ATOM 740 C C . LEU A 1 89 ? -3.642 -5.869 -18.680 1.00 94.44 89 LEU A C 1
ATOM 742 O O . LEU A 1 89 ? -2.429 -6.003 -18.832 1.00 94.44 89 LEU A O 1
ATOM 746 N N . SER A 1 90 ? -4.148 -4.922 -17.898 1.00 93.19 90 SER A N 1
ATOM 747 C CA . SER A 1 90 ? -3.302 -3.996 -17.158 1.00 93.19 90 SER A CA 1
ATOM 748 C C . SER A 1 90 ? -2.709 -4.686 -15.931 1.00 93.19 90 SER A C 1
ATOM 750 O O . SER A 1 90 ? -3.441 -5.055 -15.018 1.00 93.19 90 SER A O 1
ATOM 752 N N . LEU A 1 91 ? -1.383 -4.791 -15.873 1.00 96.12 91 LEU A N 1
ATOM 753 C CA . LEU A 1 91 ? -0.647 -5.225 -14.691 1.00 96.12 91 LEU A CA 1
ATOM 754 C C . LEU A 1 91 ? -0.254 -3.999 -13.866 1.00 96.12 91 LEU A C 1
ATOM 756 O O . LEU A 1 91 ? 0.500 -3.141 -14.328 1.00 96.12 91 LEU A O 1
ATOM 760 N N . THR A 1 92 ? -0.742 -3.917 -12.635 1.00 96.38 92 THR A N 1
ATOM 761 C CA . THR A 1 92 ? -0.313 -2.898 -11.673 1.00 96.38 92 THR A CA 1
ATOM 762 C C . THR A 1 92 ? 0.882 -3.412 -10.886 1.00 96.38 92 THR A C 1
ATOM 764 O O . THR A 1 92 ? 0.866 -4.545 -10.417 1.00 96.38 92 THR A O 1
ATOM 767 N N . VAL A 1 93 ? 1.900 -2.571 -10.712 1.00 96.44 93 VAL A N 1
ATOM 768 C CA . VAL A 1 93 ? 3.102 -2.840 -9.918 1.00 96.44 93 VAL A CA 1
ATOM 769 C C . VAL A 1 93 ? 3.264 -1.724 -8.895 1.00 96.44 93 VAL A C 1
ATOM 771 O O . VAL A 1 93 ? 3.163 -0.551 -9.252 1.00 96.44 93 VAL A O 1
ATOM 774 N N . ALA A 1 94 ? 3.508 -2.055 -7.629 1.00 94.44 94 ALA A N 1
ATOM 775 C CA . ALA A 1 94 ? 3.620 -1.070 -6.558 1.00 94.44 94 ALA A CA 1
ATOM 776 C C . ALA A 1 94 ? 4.564 -1.501 -5.430 1.00 94.44 94 ALA A C 1
ATOM 778 O O . ALA A 1 94 ? 4.745 -2.684 -5.163 1.00 94.44 94 ALA A O 1
ATOM 779 N N . ALA A 1 95 ? 5.114 -0.522 -4.712 1.00 90.56 95 ALA A N 1
ATOM 780 C CA . ALA A 1 95 ? 5.918 -0.740 -3.509 1.00 90.56 95 ALA A CA 1
ATOM 781 C C . ALA A 1 95 ? 5.112 -1.389 -2.369 1.00 90.56 95 ALA A C 1
ATOM 783 O O . ALA A 1 95 ? 5.635 -2.151 -1.565 1.00 90.56 95 ALA A O 1
ATOM 784 N N . GLN A 1 96 ? 3.830 -1.049 -2.267 1.00 90.25 96 GLN A N 1
ATOM 785 C CA . GLN A 1 96 ? 2.882 -1.602 -1.305 1.00 90.25 96 GLN A CA 1
ATOM 786 C C . GLN A 1 96 ? 1.507 -1.680 -1.958 1.00 90.25 96 GLN A C 1
ATOM 788 O O . GLN A 1 96 ? 1.265 -1.020 -2.968 1.00 90.25 96 GLN A O 1
ATOM 793 N N . GLN A 1 97 ? 0.595 -2.449 -1.360 1.00 90.94 97 GLN A N 1
ATOM 794 C CA . GLN A 1 97 ? -0.774 -2.559 -1.862 1.00 90.94 97 GLN A CA 1
ATOM 795 C C . GLN A 1 97 ? -1.401 -1.166 -1.996 1.00 90.94 97 GLN A C 1
ATOM 797 O O . GLN A 1 97 ? -1.436 -0.392 -1.034 1.00 90.94 97 GLN A O 1
ATOM 802 N N . VAL A 1 98 ? -1.910 -0.849 -3.185 1.00 88.94 98 VAL A N 1
ATOM 803 C CA . VAL A 1 98 ? -2.660 0.389 -3.387 1.00 88.94 98 VAL A CA 1
ATOM 804 C C . VAL A 1 98 ? -4.039 0.206 -2.765 1.00 88.94 98 VAL A C 1
ATOM 806 O O . VAL A 1 98 ? -4.772 -0.737 -3.067 1.00 88.94 98 VAL A O 1
ATOM 809 N N . ILE A 1 99 ? -4.373 1.118 -1.864 1.00 86.12 99 ILE A N 1
ATOM 810 C CA . ILE A 1 99 ? -5.729 1.301 -1.365 1.00 86.12 99 ILE A CA 1
ATOM 811 C C . ILE A 1 99 ? -6.269 2.516 -2.108 1.00 86.12 99 ILE A C 1
ATOM 813 O O . ILE A 1 99 ? -5.900 3.645 -1.776 1.00 86.12 99 ILE A O 1
ATOM 817 N N . ASP A 1 100 ? -7.072 2.259 -3.133 1.00 83.44 100 ASP A N 1
ATOM 818 C CA . ASP A 1 100 ? -7.737 3.293 -3.914 1.00 83.44 100 ASP A CA 1
ATOM 819 C C . ASP A 1 100 ? -8.953 3.886 -3.182 1.00 83.44 100 ASP A C 1
ATOM 821 O O . ASP A 1 100 ? -9.380 3.424 -2.118 1.00 83.44 100 ASP A O 1
ATOM 825 N N . VAL A 1 101 ? -9.509 4.932 -3.791 1.00 81.81 101 VAL A N 1
ATOM 826 C CA . VAL A 1 101 ? -10.664 5.671 -3.279 1.00 81.81 101 VAL A CA 1
ATOM 827 C C . VAL A 1 101 ? -11.908 4.785 -3.170 1.00 81.81 101 VAL A C 1
ATOM 829 O O . VAL A 1 101 ? -12.654 4.909 -2.203 1.00 81.81 101 VAL A O 1
ATOM 832 N N . ALA A 1 102 ? -12.139 3.869 -4.112 1.00 84.50 102 ALA A N 1
ATOM 833 C CA . ALA A 1 102 ? -13.334 3.029 -4.110 1.00 84.50 102 ALA A CA 1
ATOM 834 C C . ALA A 1 102 ? -13.296 2.006 -2.963 1.00 84.50 102 ALA A C 1
ATOM 836 O O . ALA A 1 102 ? -14.292 1.798 -2.267 1.00 84.50 102 ALA A O 1
ATOM 837 N N . ARG A 1 103 ? -12.137 1.391 -2.711 1.00 85.50 103 ARG A N 1
ATOM 838 C CA . ARG A 1 103 ? -11.911 0.496 -1.572 1.00 85.50 103 ARG A CA 1
ATOM 839 C C . ARG A 1 103 ? -12.009 1.238 -0.247 1.00 85.50 103 ARG A C 1
ATOM 841 O O . ARG A 1 103 ? -12.525 0.674 0.719 1.00 85.50 103 ARG A O 1
ATOM 848 N N . ASP A 1 104 ? -11.530 2.476 -0.203 1.00 84.88 104 ASP A N 1
ATOM 849 C CA . ASP A 1 104 ? -11.684 3.342 0.958 1.00 84.88 104 ASP A CA 1
ATOM 850 C C . ASP A 1 104 ? -13.160 3.619 1.259 1.00 84.88 104 ASP A C 1
ATOM 852 O O . ASP A 1 104 ? -13.634 3.304 2.347 1.00 84.88 104 ASP A O 1
ATOM 856 N N . GLN A 1 105 ? -13.919 4.059 0.253 1.00 84.88 105 GLN A N 1
ATOM 857 C CA . GLN A 1 105 ? -15.364 4.284 0.351 1.00 84.88 105 GLN A CA 1
ATOM 858 C C . GLN A 1 105 ? -16.128 3.024 0.779 1.00 84.88 105 GLN A C 1
ATOM 860 O O . GLN A 1 105 ? -16.999 3.094 1.643 1.00 84.88 105 GLN A O 1
ATOM 865 N N . ARG A 1 106 ? -15.787 1.847 0.231 1.00 89.94 106 ARG A N 1
ATOM 866 C CA . ARG A 1 106 ? -16.394 0.569 0.647 1.00 89.94 106 ARG A CA 1
ATOM 867 C C . ARG A 1 106 ? -16.145 0.252 2.115 1.00 89.94 106 ARG A C 1
ATOM 869 O O . ARG A 1 106 ? -17.031 -0.282 2.777 1.00 89.94 106 ARG A O 1
ATOM 876 N N . TRP A 1 107 ? -14.950 0.540 2.623 1.00 89.38 107 TRP A N 1
ATOM 877 C CA . TRP A 1 107 ? -14.652 0.358 4.039 1.00 89.38 107 TRP A CA 1
ATOM 878 C C . TRP A 1 107 ? -15.452 1.334 4.911 1.00 89.38 107 TRP A C 1
ATOM 880 O O . TRP A 1 107 ? -16.037 0.893 5.899 1.00 89.38 107 TRP A O 1
ATOM 890 N N . TRP A 1 108 ? -15.577 2.598 4.503 1.00 86.12 108 TRP A N 1
ATOM 891 C CA . TRP A 1 108 ? -16.398 3.585 5.211 1.00 86.12 108 TRP A CA 1
ATOM 892 C C . TRP A 1 108 ? -17.870 3.193 5.298 1.00 86.12 108 TRP A C 1
ATOM 894 O O . TRP A 1 108 ? -18.421 3.168 6.394 1.00 86.12 108 TRP A O 1
ATOM 904 N N . MET A 1 109 ? -18.477 2.768 4.186 1.00 88.38 109 MET A N 1
ATOM 905 C CA . MET A 1 109 ? -19.873 2.305 4.181 1.00 88.38 109 MET A CA 1
ATOM 906 C C . MET A 1 109 ? -20.113 1.153 5.169 1.00 88.38 109 MET A C 1
ATOM 908 O O . MET A 1 109 ? -21.190 1.036 5.748 1.00 88.38 109 MET A O 1
ATOM 912 N N . ARG A 1 110 ? -19.111 0.290 5.392 1.00 91.56 110 ARG A N 1
ATOM 913 C CA . ARG A 1 110 ? -19.211 -0.792 6.384 1.00 91.56 110 ARG A CA 1
ATOM 914 C C . ARG A 1 110 ? -19.166 -0.279 7.820 1.00 91.56 110 ARG A C 1
ATOM 916 O O . ARG A 1 110 ? -19.840 -0.853 8.665 1.00 91.56 110 ARG A O 1
ATOM 923 N N . LEU A 1 111 ? -18.378 0.758 8.097 1.00 88.69 111 LEU A N 1
ATOM 924 C CA . LEU A 1 111 ? -18.334 1.377 9.422 1.00 88.69 111 LEU A CA 1
ATOM 925 C C . LEU A 1 111 ? -19.653 2.087 9.741 1.00 88.69 111 LEU A C 1
ATOM 927 O O . LEU A 1 111 ? -20.182 1.910 10.834 1.00 88.69 111 LEU A O 1
ATOM 931 N N . GLU A 1 112 ? -20.218 2.818 8.778 1.00 87.19 112 GLU A N 1
ATOM 932 C CA . GLU A 1 112 ? -21.537 3.453 8.917 1.00 87.19 112 GLU A CA 1
ATOM 933 C C . GLU A 1 112 ? -22.636 2.411 9.168 1.00 87.19 112 GLU A C 1
ATOM 935 O O . GLU A 1 112 ? -23.449 2.565 10.077 1.00 87.19 112 GLU A O 1
ATOM 940 N N . ALA A 1 113 ? -22.621 1.300 8.422 1.00 88.31 113 ALA A N 1
ATOM 941 C CA . ALA A 1 113 ? -23.543 0.186 8.646 1.00 88.31 113 ALA A CA 1
ATOM 942 C C . ALA A 1 113 ? -23.365 -0.477 10.028 1.00 88.31 113 ALA A C 1
ATOM 944 O O . ALA A 1 113 ? -24.328 -1.018 10.565 1.00 88.31 113 ALA A O 1
ATOM 945 N N . GLY A 1 114 ? -22.158 -0.419 10.602 1.00 85.44 114 GLY A N 1
ATOM 946 C CA . GLY A 1 114 ? -21.846 -0.854 11.968 1.00 85.44 114 GLY A CA 1
ATOM 947 C C . GLY A 1 114 ? -22.156 0.187 13.051 1.00 85.44 114 GLY A C 1
ATOM 948 O O . GLY A 1 114 ? -21.789 -0.008 14.204 1.00 85.44 114 GLY A O 1
ATOM 949 N N . GLY A 1 115 ? -22.797 1.308 12.704 1.00 82.50 115 GLY A N 1
ATOM 950 C CA . GLY A 1 115 ? -23.226 2.326 13.665 1.00 82.50 115 GLY A CA 1
ATOM 951 C C . GLY A 1 115 ? -22.222 3.451 13.923 1.00 82.50 115 GLY A C 1
ATOM 952 O O . GLY A 1 115 ? -22.451 4.254 14.829 1.00 82.50 115 GLY A O 1
ATOM 953 N N . LEU A 1 116 ? -21.137 3.558 13.141 1.00 83.12 116 LEU A N 1
ATOM 954 C CA . LEU A 1 116 ? -20.284 4.747 13.168 1.00 83.12 116 LEU A CA 1
ATOM 955 C C . LEU A 1 116 ? -21.079 5.951 12.635 1.00 83.12 116 LEU A C 1
ATOM 957 O O . LEU A 1 116 ? -21.569 5.939 11.508 1.00 83.12 116 LEU A O 1
ATOM 961 N N . THR A 1 117 ? -21.194 7.003 13.438 1.00 75.69 117 THR A N 1
ATOM 962 C CA . THR A 1 117 ? -21.903 8.247 13.092 1.00 75.69 117 THR A CA 1
ATOM 963 C C . THR A 1 117 ? -20.953 9.435 13.179 1.00 75.69 117 THR A C 1
ATOM 965 O O . THR A 1 117 ? -19.972 9.345 13.902 1.00 75.69 117 THR A O 1
ATOM 968 N N . GLY A 1 118 ? -21.275 10.558 12.527 1.00 66.50 118 GLY A N 1
ATOM 969 C CA . GLY A 1 118 ? -20.537 11.820 12.674 1.00 66.50 118 GLY A CA 1
ATOM 970 C C . GLY A 1 118 ? -19.311 11.920 11.763 1.00 66.50 118 GLY A C 1
ATOM 971 O O . GLY A 1 118 ? -18.263 11.348 12.055 1.00 66.50 118 GLY A O 1
ATOM 972 N N . ARG A 1 119 ? -19.446 12.684 10.673 1.00 67.44 119 ARG A N 1
ATOM 973 C CA . ARG A 1 119 ? -18.379 12.996 9.711 1.00 67.44 119 ARG A CA 1
ATOM 974 C C . ARG A 1 119 ? -18.074 14.484 9.763 1.00 67.44 119 ARG A C 1
ATOM 976 O O . ARG A 1 119 ? -18.935 15.292 9.419 1.00 67.44 119 ARG A O 1
ATOM 983 N N . GLU A 1 120 ? -16.848 14.835 10.112 1.00 63.03 120 GLU A N 1
ATOM 984 C CA . GLU A 1 120 ? -16.331 16.192 9.983 1.00 63.03 120 GLU A CA 1
ATOM 985 C C . GLU A 1 120 ? -15.112 16.177 9.063 1.00 63.03 120 GLU A C 1
ATOM 987 O O . GLU A 1 120 ? -14.031 15.704 9.405 1.00 63.03 120 GLU A O 1
ATOM 992 N N . ALA A 1 121 ? -15.280 16.693 7.847 1.00 62.62 121 ALA A N 1
ATOM 993 C CA . ALA A 1 121 ? -14.149 16.909 6.959 1.00 62.62 121 ALA A CA 1
ATOM 994 C C . ALA A 1 121 ? -13.448 18.214 7.353 1.00 62.62 121 ALA A C 1
ATOM 996 O O . ALA A 1 121 ? -14.045 19.289 7.285 1.00 62.62 121 ALA A O 1
ATOM 997 N N . ALA A 1 122 ? -12.174 18.121 7.727 1.00 58.62 122 ALA A N 1
ATOM 998 C CA . ALA A 1 122 ? -11.319 19.275 7.952 1.00 58.62 122 ALA A CA 1
ATOM 999 C C . ALA A 1 122 ? -10.379 19.436 6.743 1.00 58.62 122 ALA A C 1
ATOM 1001 O O . ALA A 1 122 ? -9.547 18.561 6.480 1.00 58.62 122 ALA A O 1
ATOM 1002 N N . PRO A 1 123 ? -10.486 20.528 5.967 1.00 54.66 123 PRO A N 1
ATOM 1003 C CA . PRO A 1 123 ? -9.548 20.782 4.885 1.00 54.66 123 PRO A CA 1
ATOM 1004 C C . PRO A 1 123 ? -8.197 21.231 5.455 1.00 54.66 123 PRO A C 1
ATOM 1006 O O . PRO A 1 123 ? -8.131 22.200 6.209 1.00 54.66 123 PRO A O 1
ATOM 1009 N N . VAL A 1 124 ? -7.109 20.582 5.038 1.00 55.41 124 VAL A N 1
ATOM 1010 C CA . VAL A 1 124 ? -5.743 21.098 5.215 1.00 55.41 124 VAL A CA 1
ATOM 1011 C C . VAL A 1 124 ? -5.072 21.089 3.844 1.00 55.41 124 VAL A C 1
ATOM 1013 O O . VAL A 1 124 ? -5.020 20.060 3.178 1.00 55.41 124 VAL A O 1
ATOM 1016 N N . GLU A 1 125 ? -4.623 22.260 3.386 1.00 54.78 125 GLU A N 1
ATOM 1017 C CA . GLU A 1 125 ? -3.865 22.433 2.131 1.00 54.78 125 GLU A CA 1
ATOM 1018 C C . GLU A 1 125 ? -4.508 21.798 0.875 1.00 54.78 125 GLU A C 1
ATOM 1020 O O . GLU A 1 125 ? -3.832 21.256 0.005 1.00 54.78 125 GLU A O 1
ATOM 1025 N N . GLY A 1 126 ? -5.838 21.866 0.754 1.00 56.47 126 GLY A N 1
ATOM 1026 C CA . GLY A 1 126 ? -6.558 21.415 -0.446 1.00 56.47 126 GLY A CA 1
ATOM 1027 C C . GLY A 1 126 ? -6.794 19.904 -0.542 1.00 56.47 126 GLY A C 1
ATOM 1028 O O . GLY A 1 126 ? -7.454 19.469 -1.483 1.00 56.47 126 GLY A O 1
ATOM 1029 N N . THR A 1 127 ? -6.341 19.119 0.442 1.00 55.97 127 THR A N 1
ATOM 1030 C CA . THR A 1 127 ? -6.749 17.717 0.611 1.00 55.97 127 THR A CA 1
ATOM 1031 C C . THR A 1 127 ? -7.674 17.621 1.829 1.00 55.97 127 THR A C 1
ATOM 1033 O O . THR A 1 127 ? -7.266 17.996 2.931 1.00 55.97 127 THR A O 1
ATOM 1036 N N . PRO A 1 128 ? -8.937 17.185 1.677 1.00 55.22 128 PRO A N 1
ATOM 1037 C CA . PRO A 1 128 ? -9.803 16.981 2.828 1.00 55.22 128 PRO A CA 1
ATOM 1038 C C . PRO A 1 128 ? -9.285 15.785 3.636 1.00 55.22 128 PRO A C 1
ATOM 1040 O O . PRO A 1 128 ? -9.222 14.670 3.121 1.00 55.22 128 PRO A O 1
ATOM 1043 N N . TYR A 1 129 ? -8.920 16.013 4.898 1.00 62.38 129 TYR A N 1
ATOM 1044 C CA . TYR A 1 129 ? -8.821 14.932 5.872 1.00 62.38 129 TYR A CA 1
ATOM 1045 C C . TYR A 1 129 ? -10.202 14.742 6.483 1.00 62.38 129 TYR A C 1
ATOM 1047 O O . TYR A 1 129 ? -10.882 15.711 6.827 1.00 62.38 129 TYR A O 1
ATOM 1055 N N . GLU A 1 130 ? -10.633 13.496 6.613 1.00 62.97 130 GLU A N 1
ATOM 1056 C CA . GLU A 1 130 ? -11.908 13.189 7.243 1.00 62.97 130 GLU A CA 1
ATOM 1057 C C . GLU A 1 130 ? -11.668 12.762 8.683 1.00 62.97 130 GLU A C 1
ATOM 1059 O O . GLU A 1 130 ? -11.062 11.722 8.943 1.00 62.97 130 GLU A O 1
ATOM 1064 N N . LEU A 1 131 ? -12.136 13.584 9.617 1.00 66.06 131 LEU A N 1
ATOM 1065 C CA . LEU A 1 131 ? -12.260 13.212 11.012 1.00 66.06 131 LEU A CA 1
ATOM 1066 C C . LEU A 1 131 ? -13.653 12.622 11.216 1.00 66.06 131 LEU A C 1
ATOM 1068 O O . LEU A 1 131 ? -14.661 13.181 10.787 1.00 66.06 131 LEU A O 1
ATOM 1072 N N . TRP A 1 132 ? -13.710 11.485 11.891 1.00 65.12 132 TRP A N 1
ATOM 1073 C CA . TRP A 1 132 ? -14.967 10.846 12.245 1.00 65.12 132 TRP A CA 1
ATOM 1074 C C . TRP A 1 132 ? -15.021 10.681 13.753 1.00 65.12 132 TRP A C 1
ATOM 1076 O O . TRP A 1 132 ? -14.036 10.272 14.372 1.00 65.12 132 TRP A O 1
ATOM 1086 N N . ALA A 1 133 ? -16.164 11.026 14.337 1.00 63.19 133 ALA A N 1
ATOM 1087 C CA . ALA A 1 133 ? -16.358 11.039 15.778 1.00 63.19 133 ALA A CA 1
ATOM 1088 C C . ALA A 1 133 ? -17.606 10.244 16.130 1.00 63.19 133 ALA A C 1
ATOM 1090 O O . ALA A 1 133 ? -18.728 10.687 15.907 1.00 63.19 133 ALA A O 1
ATOM 1091 N N . TRP A 1 134 ? -17.397 9.084 16.734 1.00 69.81 134 TRP A N 1
ATOM 1092 C CA . TRP A 1 134 ? -18.471 8.220 17.184 1.00 69.81 134 TRP A CA 1
ATOM 1093 C C . TRP A 1 134 ? -18.481 8.136 18.708 1.00 69.81 134 TRP A C 1
ATOM 1095 O O . TRP A 1 134 ? -17.434 8.037 19.348 1.00 69.81 134 TRP A O 1
ATOM 1105 N N . HIS A 1 135 ? -19.682 8.201 19.275 1.00 66.88 135 HIS A N 1
ATOM 1106 C CA . HIS A 1 135 ? -19.900 8.229 20.714 1.00 66.88 135 HIS A CA 1
ATOM 1107 C C . HIS A 1 135 ? -20.352 6.844 21.180 1.00 66.88 135 HIS A C 1
ATOM 1109 O O . HIS A 1 135 ? -21.513 6.464 21.027 1.00 66.88 135 HIS A O 1
ATOM 1115 N N . ALA A 1 136 ? -19.415 6.082 21.743 1.00 63.97 136 ALA A N 1
ATOM 1116 C CA . ALA A 1 136 ? -19.683 4.805 22.392 1.00 63.97 136 ALA A CA 1
ATOM 1117 C C . ALA A 1 136 ? -20.205 5.050 23.821 1.00 63.97 136 ALA A C 1
ATOM 1119 O O . ALA A 1 136 ? -19.474 4.916 24.797 1.00 63.97 136 ALA A O 1
ATOM 1120 N N . GLY A 1 137 ? -21.460 5.486 23.945 1.00 64.62 137 GLY A N 1
ATOM 1121 C CA . GLY A 1 137 ? -22.079 5.783 25.244 1.00 64.62 137 GLY A CA 1
ATOM 1122 C C . GLY A 1 137 ? -21.645 7.117 25.871 1.00 64.62 137 GLY A C 1
ATOM 1123 O O . GLY A 1 137 ? -21.106 7.989 25.195 1.00 64.62 137 GLY A O 1
ATOM 1124 N N . GLU A 1 138 ? -21.925 7.288 27.168 1.00 67.62 138 GLU A N 1
ATOM 1125 C CA . GLU A 1 138 ? -21.721 8.553 27.909 1.00 67.62 138 GLU A CA 1
ATOM 1126 C C . GLU A 1 138 ? -20.511 8.531 28.865 1.00 67.62 138 GLU A C 1
ATOM 1128 O O . GLU A 1 138 ? -20.409 9.336 29.793 1.00 67.62 138 GLU A O 1
ATOM 1133 N N . GLY A 1 139 ? -19.588 7.584 28.679 1.00 70.31 139 GLY A N 1
ATOM 1134 C CA . GLY A 1 139 ? -18.396 7.462 29.518 1.00 70.31 139 GLY A CA 1
ATOM 1135 C C . GLY A 1 139 ? -17.414 8.635 29.345 1.00 70.31 139 GLY A C 1
ATOM 1136 O O . GLY A 1 139 ? -17.344 9.235 28.275 1.00 70.31 139 GLY A O 1
ATOM 1137 N N . PRO A 1 140 ? -16.589 8.953 30.363 1.00 75.56 140 PRO A N 1
ATOM 1138 C CA . PRO A 1 140 ? -15.636 10.068 30.299 1.00 75.56 140 PRO A CA 1
ATOM 1139 C C . PRO A 1 140 ? -14.384 9.772 29.451 1.00 75.56 140 PRO A C 1
ATOM 1141 O O . PRO A 1 140 ? -13.541 10.650 29.275 1.00 75.56 140 PRO A O 1
ATOM 1144 N N . ASN A 1 141 ? -14.224 8.536 28.968 1.00 81.75 141 ASN A N 1
ATOM 1145 C CA . ASN A 1 141 ? -13.026 8.081 28.267 1.00 81.75 141 ASN A CA 1
ATOM 1146 C C . ASN A 1 141 ? -13.217 8.172 26.749 1.00 81.75 141 ASN A C 1
ATOM 1148 O O . ASN A 1 141 ? -14.184 7.640 26.213 1.00 81.75 141 ASN A O 1
ATOM 1152 N N . GLY A 1 142 ? -12.259 8.788 26.054 1.00 81.25 142 GLY A N 1
ATOM 1153 C CA . GLY A 1 142 ? -12.211 8.831 24.591 1.00 81.25 142 GLY A CA 1
ATOM 1154 C C . GLY A 1 142 ? -11.086 7.963 24.029 1.00 81.25 142 GLY A C 1
ATOM 1155 O O . GLY A 1 142 ? -9.991 7.919 24.590 1.00 81.25 142 GLY A O 1
ATOM 1156 N N . LEU A 1 143 ? -11.338 7.303 22.897 1.00 83.69 143 LEU A N 1
ATOM 1157 C CA . LEU A 1 143 ? -10.327 6.587 22.118 1.00 83.69 143 LEU A CA 1
ATOM 1158 C C . LEU A 1 143 ? -10.116 7.309 20.784 1.00 83.69 143 LEU A C 1
ATOM 1160 O O . LEU A 1 143 ? -11.031 7.389 19.970 1.00 83.69 143 LEU A O 1
ATOM 1164 N N . LEU A 1 144 ? -8.900 7.802 20.546 1.00 85.12 144 LEU A N 1
ATOM 1165 C CA . LEU A 1 144 ? -8.511 8.381 19.263 1.00 85.12 144 LEU A CA 1
ATOM 1166 C C . LEU A 1 144 ? -7.741 7.344 18.439 1.00 85.12 144 LEU A C 1
ATOM 1168 O O . LEU A 1 144 ? -6.677 6.879 18.847 1.00 85.12 144 LEU A O 1
ATOM 1172 N N . LEU A 1 145 ? -8.269 7.014 17.262 1.00 86.00 145 LEU A N 1
ATOM 1173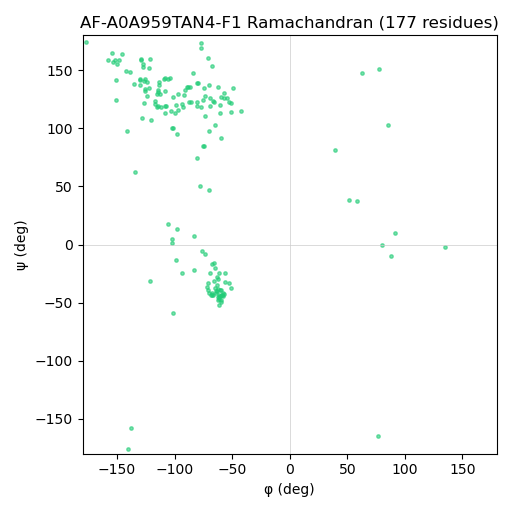 C CA . LEU A 1 145 ? -7.651 6.099 16.308 1.00 86.00 145 LEU A CA 1
ATOM 1174 C C . LEU A 1 145 ? -7.130 6.886 15.104 1.00 86.00 145 LEU A C 1
ATOM 1176 O O . LEU A 1 145 ? -7.906 7.436 14.330 1.00 86.00 145 LEU A O 1
ATOM 1180 N N . LEU A 1 146 ? -5.807 6.922 14.941 1.00 84.38 146 LEU A N 1
ATOM 1181 C CA . LEU A 1 146 ? -5.133 7.547 13.804 1.00 84.38 146 LEU A CA 1
ATOM 1182 C C . LEU A 1 146 ? -4.237 6.519 13.124 1.00 84.38 146 LEU A C 1
ATOM 1184 O O . LEU A 1 146 ? -3.546 5.745 13.785 1.00 84.38 146 LEU A O 1
ATOM 1188 N N . GLY A 1 147 ? -4.204 6.537 11.798 1.00 84.25 147 GLY A N 1
ATOM 1189 C CA . GLY A 1 147 ? -3.330 5.662 11.031 1.00 84.25 147 GLY A CA 1
ATOM 1190 C C . GLY A 1 147 ? -2.992 6.250 9.677 1.00 84.25 147 GLY A C 1
ATOM 1191 O O . GLY A 1 147 ? -3.646 7.178 9.210 1.00 84.25 147 GLY A O 1
ATOM 1192 N N . ARG A 1 148 ? -1.965 5.674 9.045 1.00 85.00 148 ARG A N 1
ATOM 1193 C CA . ARG A 1 148 ? -1.525 6.032 7.691 1.00 85.00 148 ARG A CA 1
ATOM 1194 C C . ARG A 1 148 ? -1.127 7.508 7.535 1.00 85.00 148 ARG A C 1
ATOM 1196 O O . ARG A 1 148 ? -1.369 8.101 6.489 1.00 85.00 148 ARG A O 1
ATOM 1203 N N . GLN A 1 149 ? -0.494 8.080 8.562 1.00 78.31 149 GLN A N 1
ATOM 1204 C CA . GLN A 1 149 ? 0.076 9.433 8.493 1.00 78.31 149 GLN A CA 1
ATOM 1205 C C . GLN A 1 149 ? 1.233 9.494 7.492 1.00 78.31 149 GLN A C 1
ATOM 1207 O O . GLN A 1 149 ? 1.409 10.503 6.816 1.00 78.31 149 GLN A O 1
ATOM 1212 N N . HIS A 1 150 ? 1.979 8.394 7.338 1.00 73.25 150 HIS A N 1
ATOM 1213 C CA . HIS A 1 150 ? 2.900 8.238 6.222 1.00 73.25 150 HIS A CA 1
ATOM 1214 C C . HIS A 1 150 ? 2.282 7.334 5.145 1.00 73.25 150 HIS A C 1
ATOM 1216 O O . HIS A 1 150 ? 1.901 6.195 5.442 1.00 73.25 150 HIS A O 1
ATOM 1222 N N . PRO A 1 151 ? 2.225 7.781 3.876 1.00 71.94 151 PRO A N 1
ATOM 1223 C CA . PRO A 1 151 ? 1.593 7.024 2.795 1.00 71.94 151 PRO A CA 1
ATOM 1224 C C . PRO A 1 151 ? 2.040 5.553 2.654 1.00 71.94 151 PRO A C 1
ATOM 1226 O O . PRO A 1 151 ? 1.175 4.712 2.383 1.00 71.94 151 PRO A O 1
ATOM 1229 N N . PRO A 1 152 ? 3.328 5.193 2.870 1.00 77.56 152 PRO A N 1
ATOM 1230 C CA . PRO A 1 152 ? 3.796 3.810 2.733 1.00 77.56 152 PRO A CA 1
ATOM 1231 C C . PRO A 1 152 ? 3.366 2.855 3.859 1.00 77.56 152 PRO A C 1
ATOM 1233 O O . PRO A 1 152 ? 3.579 1.650 3.735 1.00 77.56 152 PRO A O 1
ATOM 1236 N N . GLU A 1 153 ? 2.761 3.342 4.949 1.00 80.69 153 GLU A N 1
ATOM 1237 C CA . GLU A 1 153 ? 2.359 2.545 6.125 1.00 80.69 153 GLU A CA 1
ATOM 1238 C C . GLU A 1 153 ? 1.060 1.745 5.889 1.00 80.69 153 GLU A C 1
ATOM 1240 O O . GLU A 1 153 ? 0.111 1.770 6.676 1.00 80.69 153 GLU A O 1
ATOM 1245 N N . VAL A 1 154 ? 1.007 1.007 4.779 1.00 87.31 154 VAL A N 1
ATOM 1246 C CA . VAL A 1 154 ? -0.193 0.297 4.316 1.00 87.31 154 VAL A CA 1
ATOM 1247 C C . VAL A 1 154 ? -0.588 -0.842 5.257 1.00 87.31 154 VAL A C 1
ATOM 1249 O O . VAL A 1 154 ? -1.763 -0.968 5.591 1.00 87.31 154 VAL A O 1
ATOM 1252 N N . THR A 1 155 ? 0.361 -1.648 5.741 1.00 87.38 155 THR A N 1
ATOM 1253 C CA . THR A 1 155 ? 0.056 -2.784 6.632 1.00 87.38 155 THR A CA 1
ATOM 1254 C C . THR A 1 155 ? -0.591 -2.330 7.940 1.00 87.38 155 THR A C 1
ATOM 1256 O O . THR A 1 155 ? -1.603 -2.895 8.354 1.00 87.38 155 THR A O 1
ATOM 1259 N N . GLY A 1 156 ? -0.052 -1.276 8.564 1.00 88.06 156 GLY A N 1
ATOM 1260 C CA . GLY A 1 156 ? -0.631 -0.690 9.776 1.00 88.06 156 GLY A CA 1
ATOM 1261 C C . GLY A 1 156 ? -2.023 -0.114 9.521 1.00 88.06 156 GLY A C 1
ATOM 1262 O O . GLY A 1 156 ? -2.939 -0.338 10.308 1.00 88.06 156 GLY A O 1
ATOM 1263 N N . ALA A 1 157 ? -2.218 0.541 8.372 1.00 88.94 157 ALA A N 1
ATOM 1264 C CA . ALA A 1 157 ? -3.528 1.031 7.962 1.00 88.94 157 ALA A CA 1
ATOM 1265 C C . ALA A 1 157 ? -4.547 -0.106 7.778 1.00 88.94 157 ALA A C 1
ATOM 1267 O O . ALA A 1 157 ? -5.679 0.013 8.233 1.00 88.94 157 ALA A O 1
ATOM 1268 N N . LEU A 1 158 ? -4.169 -1.218 7.140 1.00 90.06 158 LEU A N 1
ATOM 1269 C CA . LEU A 1 158 ? -5.052 -2.376 6.962 1.00 90.06 158 LEU A CA 1
ATOM 1270 C C . LEU A 1 158 ? -5.425 -3.022 8.303 1.00 90.06 158 LEU A C 1
ATOM 1272 O O . LEU A 1 158 ? -6.593 -3.353 8.506 1.00 90.06 158 LEU A O 1
ATOM 1276 N N . ALA A 1 159 ? -4.466 -3.153 9.223 1.00 92.19 159 ALA A N 1
ATOM 1277 C CA . ALA A 1 159 ? -4.723 -3.658 10.569 1.00 92.19 159 ALA A CA 1
ATOM 1278 C C . ALA A 1 159 ? -5.701 -2.751 11.330 1.00 92.19 159 ALA A C 1
ATOM 1280 O O . ALA A 1 159 ? -6.690 -3.238 11.876 1.00 92.19 159 ALA A O 1
ATOM 1281 N N . LEU A 1 160 ? -5.483 -1.432 11.288 1.00 91.81 160 LEU A N 1
ATOM 1282 C CA . LEU A 1 160 ? -6.385 -0.454 11.893 1.00 91.81 160 LEU A CA 1
ATOM 1283 C C . LEU A 1 160 ? -7.806 -0.560 11.320 1.00 91.81 160 LEU A C 1
ATOM 1285 O O . LEU A 1 160 ? -8.773 -0.575 12.076 1.00 91.81 160 LEU A O 1
ATOM 1289 N N . ARG A 1 161 ? -7.943 -0.698 9.996 1.00 90.62 161 ARG A N 1
ATOM 1290 C CA . ARG A 1 161 ? -9.251 -0.851 9.336 1.00 90.62 161 ARG A CA 1
ATOM 1291 C C . ARG A 1 161 ? -10.023 -2.066 9.843 1.00 90.62 161 ARG A C 1
ATOM 1293 O O . ARG A 1 161 ? -11.227 -1.959 10.066 1.00 90.62 161 ARG A O 1
ATOM 1300 N N . GLN A 1 162 ? -9.351 -3.205 10.017 1.00 93.31 162 GLN A N 1
ATOM 1301 C CA . GLN A 1 162 ? -9.980 -4.414 10.563 1.00 93.31 162 GLN A CA 1
ATOM 1302 C C . GLN A 1 162 ? -10.294 -4.271 12.050 1.00 93.31 162 GLN A C 1
ATOM 1304 O O . GLN A 1 162 ? -11.364 -4.683 12.485 1.00 93.31 162 GLN A O 1
ATOM 1309 N N . PHE A 1 163 ? -9.405 -3.637 12.817 1.00 93.38 163 PHE A N 1
ATOM 1310 C CA . PHE A 1 163 ? -9.653 -3.337 14.223 1.00 93.38 163 PHE A CA 1
ATOM 1311 C C . PHE A 1 163 ? -10.903 -2.466 14.407 1.00 93.38 163 PHE A C 1
ATOM 1313 O O . PHE A 1 163 ? -11.739 -2.771 15.249 1.00 93.38 163 PHE A O 1
ATOM 1320 N N . MET A 1 164 ? -11.079 -1.432 13.580 1.00 91.38 164 MET A N 1
ATOM 1321 C CA . MET A 1 164 ? -12.267 -0.574 13.623 1.00 91.38 164 MET A CA 1
ATOM 1322 C C . MET A 1 164 ? -13.551 -1.327 13.267 1.00 91.38 164 MET A C 1
ATOM 1324 O O . MET A 1 164 ? -14.567 -1.125 13.919 1.00 91.38 164 MET A O 1
ATOM 1328 N N . LEU A 1 165 ? -13.515 -2.225 12.276 1.00 92.00 165 LEU A N 1
ATOM 1329 C CA . LEU A 1 165 ? -14.668 -3.082 11.973 1.00 92.00 165 LEU A CA 1
ATOM 1330 C C . LEU A 1 165 ? -14.999 -3.998 13.157 1.00 92.00 165 LEU A C 1
ATOM 1332 O O . LEU A 1 165 ? -16.153 -4.071 13.561 1.00 92.00 165 LEU A O 1
ATOM 1336 N N . ARG A 1 166 ? -13.980 -4.628 13.756 1.00 93.69 166 ARG A N 1
ATOM 1337 C CA . ARG A 1 166 ? -14.129 -5.486 14.938 1.00 93.69 166 ARG A CA 1
ATOM 1338 C C . ARG A 1 166 ? -14.720 -4.728 16.126 1.00 93.69 166 ARG A C 1
ATOM 1340 O O . ARG A 1 166 ? -15.537 -5.288 16.852 1.00 93.69 166 ARG A O 1
ATOM 1347 N N . LEU A 1 167 ? -14.309 -3.474 16.317 1.00 90.56 167 LEU A N 1
ATOM 1348 C CA . LEU A 1 167 ? -14.782 -2.594 17.386 1.00 90.56 167 LEU A CA 1
ATOM 1349 C C . LEU A 1 167 ? -16.287 -2.313 17.299 1.00 90.56 167 LEU A C 1
ATOM 1351 O O . LEU A 1 167 ? -16.882 -2.006 18.327 1.00 90.56 167 LEU A O 1
ATOM 1355 N N . LEU A 1 168 ? -16.890 -2.417 16.113 1.00 88.31 168 LEU A N 1
ATOM 1356 C CA . LEU A 1 168 ? -18.301 -2.117 15.854 1.00 88.31 168 LEU A CA 1
ATOM 1357 C C . LEU A 1 168 ? -19.191 -3.368 15.738 1.00 88.31 168 LEU A C 1
ATOM 1359 O O . LEU A 1 168 ? -20.371 -3.244 15.447 1.00 88.31 168 LEU A O 1
ATOM 1363 N N . GLU A 1 169 ? -18.660 -4.572 15.961 1.00 91.50 169 GLU A N 1
ATOM 1364 C CA . GLU A 1 169 ? -19.476 -5.799 15.958 1.00 91.50 169 GLU A CA 1
ATOM 1365 C C . GLU A 1 169 ? -20.402 -5.876 17.188 1.00 91.50 169 GLU A C 1
ATOM 1367 O O . GLU A 1 169 ? -20.150 -5.232 18.202 1.00 91.50 169 GLU A O 1
ATOM 1372 N N . ASP A 1 170 ? -21.457 -6.688 17.144 1.00 90.06 170 ASP A N 1
ATOM 1373 C CA . ASP A 1 170 ? -22.473 -6.763 18.214 1.00 90.06 170 ASP A CA 1
ATOM 1374 C C . ASP A 1 170 ? -22.268 -7.921 19.207 1.00 90.06 170 ASP A C 1
ATOM 1376 O O . ASP A 1 170 ? -23.159 -8.256 19.987 1.00 90.06 170 ASP A O 1
ATOM 1380 N N . ASP A 1 171 ? -21.100 -8.563 19.202 1.00 93.94 171 ASP A N 1
ATOM 1381 C CA . ASP A 1 171 ? -20.799 -9.624 20.162 1.00 93.94 171 ASP A CA 1
ATOM 1382 C C . ASP A 1 171 ? -20.451 -9.087 21.565 1.00 93.94 171 ASP A C 1
ATOM 1384 O O . ASP A 1 171 ? -20.230 -7.890 21.788 1.00 93.94 171 ASP A O 1
ATOM 1388 N N . GLU A 1 172 ? -20.389 -10.005 22.531 1.00 95.38 172 GLU A N 1
ATOM 1389 C CA . GLU A 1 172 ? -20.135 -9.694 23.940 1.00 95.38 172 GLU A CA 1
ATOM 1390 C C . GLU A 1 172 ? -18.803 -8.962 24.155 1.00 95.38 172 GLU A C 1
ATOM 1392 O O . GLU A 1 172 ? -18.739 -8.011 24.936 1.00 95.38 172 GLU A O 1
ATOM 1397 N N . LEU A 1 173 ? -17.733 -9.374 23.463 1.00 94.94 173 LEU A N 1
ATOM 1398 C CA . LEU A 1 173 ? -16.413 -8.772 23.639 1.00 94.94 173 LEU A CA 1
ATOM 1399 C C . LEU A 1 173 ? -16.397 -7.335 23.112 1.00 94.94 173 LEU A C 1
ATOM 1401 O O . LEU A 1 173 ? -15.863 -6.453 23.785 1.00 94.94 173 LEU A O 1
ATOM 1405 N N . ALA A 1 174 ? -16.989 -7.107 21.941 1.00 91.44 174 ALA A N 1
ATOM 1406 C CA . ALA A 1 174 ? -17.093 -5.781 21.343 1.00 91.44 174 ALA A CA 1
ATOM 1407 C C . ALA A 1 174 ? -17.921 -4.843 22.224 1.00 91.44 174 ALA A C 1
ATOM 1409 O O . ALA A 1 174 ? -17.485 -3.743 22.553 1.00 91.44 174 ALA A O 1
ATOM 1410 N N . THR A 1 175 ? -19.086 -5.314 22.674 1.00 88.62 175 THR A N 1
ATOM 1411 C CA . THR A 1 175 ? -19.984 -4.546 23.540 1.00 88.62 175 THR A CA 1
ATOM 1412 C C . THR A 1 175 ? -19.290 -4.172 24.843 1.00 88.62 175 THR A C 1
ATOM 1414 O O . THR A 1 175 ? -19.245 -2.994 25.177 1.00 88.62 175 THR A O 1
ATOM 1417 N N . ARG A 1 176 ? -18.650 -5.135 25.522 1.00 89.75 176 ARG A N 1
ATOM 1418 C CA . ARG A 1 176 ? -17.915 -4.884 26.771 1.00 89.75 176 ARG A CA 1
ATOM 1419 C C . ARG A 1 176 ? -16.733 -3.932 26.597 1.00 89.75 176 ARG A C 1
ATOM 1421 O O . ARG A 1 176 ? -16.353 -3.270 27.549 1.00 89.75 176 ARG A O 1
ATOM 1428 N N . PHE A 1 177 ? -16.109 -3.890 25.422 1.00 88.06 177 PHE A N 1
ATOM 1429 C CA . PHE A 1 177 ? -15.044 -2.922 25.155 1.00 88.06 177 PHE A CA 1
ATOM 1430 C C . PHE A 1 177 ? -15.591 -1.490 25.024 1.00 88.06 177 PHE A C 1
ATOM 1432 O O . PHE A 1 177 ? -14.901 -0.539 25.382 1.00 88.06 177 PHE A O 1
ATOM 1439 N N . ARG A 1 178 ? -16.811 -1.336 24.493 1.00 84.00 178 ARG A N 1
ATOM 1440 C CA . ARG A 1 178 ? -17.457 -0.038 24.238 1.00 84.00 178 ARG A CA 1
ATOM 1441 C C . ARG A 1 178 ? -18.165 0.569 25.452 1.00 84.00 178 ARG A C 1
ATOM 1443 O O . ARG A 1 178 ? -18.434 1.765 25.423 1.00 84.00 178 ARG A O 1
ATOM 1450 N N . THR A 1 179 ? -18.525 -0.243 26.445 1.00 78.12 179 THR A N 1
ATOM 1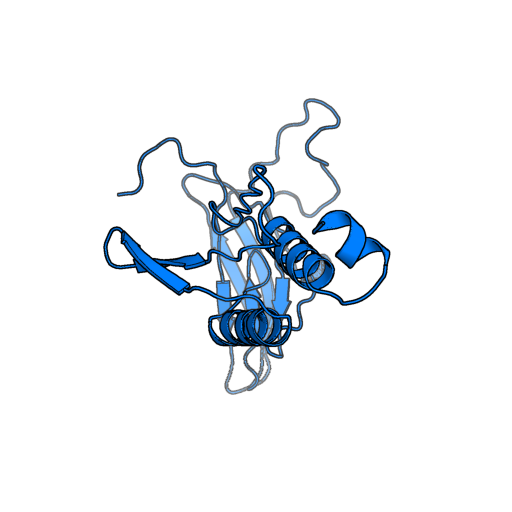451 C CA . THR A 1 179 ? -19.325 0.142 27.625 1.00 78.12 179 THR A CA 1
ATOM 1452 C C . THR A 1 179 ? -18.494 0.143 28.894 1.00 78.12 179 THR A C 1
ATOM 1454 O O . THR A 1 179 ? -18.624 1.100 29.684 1.00 78.12 179 THR A O 1
#

Foldseek 3Di:
DDDPPDDQDDKDKDKDADAAKDKDKDKDFADPFAQDAQKWKDLDQPDIDGQDLVQKDWPDSDDDDDVPPDPDPPPRTRMMMGIDTHYRGMMMMIRDRDDDPVNVVVLVVLLVVLVFDAWDFDDDPNDTDIDGDGQLDDDPDDDDDDDCPDVVRVVRVVVSSVVSSVCSDPDPVNNVVSD

Sequence (179 aa):
PENRPVNGSPWYAFAVRADEPRWISVTLRYTDFFHRYHPKISLFEGEWHDLPDSLLHGPDTLPHAHPGQTGDTILLHEWVRMDLWVDTLSLTVAAQQVIDVARDQRWWMRLEAGGLTGREAAPVEGTPYELWAWHAGEGPNGLLLLGRQHPPEVTGALALRQFMLRLLEDDELATRFRT

Solvent-accessible surface area (backbone atoms only — not comparable to full-atom values): 11258 Å² total; per-residue (Å²): 134,85,76,79,90,65,82,85,65,80,73,54,71,52,73,46,61,28,94,58,76,44,80,48,77,50,73,52,74,47,87,94,49,40,69,79,52,76,48,27,34,28,76,50,94,89,49,75,41,75,58,58,69,94,38,47,44,48,89,74,71,77,80,86,81,60,94,86,68,72,98,65,76,76,77,71,24,48,39,42,33,37,58,44,84,31,24,77,57,55,39,32,40,19,40,55,83,78,80,50,70,67,61,50,51,56,52,49,56,52,40,44,74,43,67,51,46,58,84,46,71,48,75,54,95,90,46,72,44,77,48,71,58,63,78,63,70,90,64,96,77,85,85,88,87,83,70,51,87,51,86,82,42,45,70,61,33,52,54,50,55,51,50,54,52,53,57,43,42,90,48,71,69,28,47,62,73,50,106

Radius of gyration: 20.58 Å; Cα contacts (8 Å, |Δi|>4): 228; chains: 1; bounding box: 48×37×58 Å

Secondary structure (DSSP, 8-state):
-PPSSP------EEEE--SS-EEEEEEEE-SSS---S--EEESSTT--EEPPGGGEESTT------TTSSS------SEEEEEEEE-SSPEEEESS----HHHHHHHHHHHHHTT---EEEEEETTEEEEEE----SS-S--------SSTT-HHHHHHHHHHHHHHT--SHHHHHHH-

pLDDT: mean 79.39, std 17.49, range [36.03, 98.12]

Nearest PDB structures (foldseek):
  3k2k-assembly1_A  TM=7.022E-01  e=4.463E-03  Burkholderia mallei ATCC 23344
  4b6z-assembly2_B  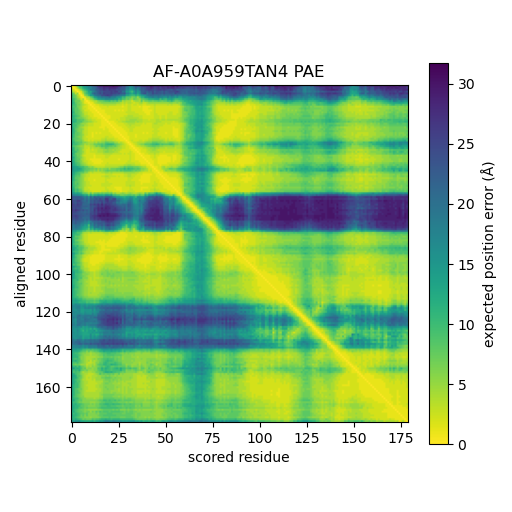TM=6.693E-01  e=3.480E-03  Burkholderia cenocepacia
  4b6z-assembly3_C  TM=6.821E-01  e=6.090E-03  Burkholderia cenocepacia
  4b6z-assembly1_A  TM=6.675E-01  e=7.809E-03  Burkholderia cenocepacia
  4ccl-assembly1_A  TM=1.264E-01  e=5.015E+00  Escherichia coli

Mean predicted aligned error: 9.48 Å